Protein AF-A0A1Y1KJQ0-F1 (afdb_monomer)

Foldseek 3Di:
DPPDDPVQQDPCQLVFLLVLLQVVQVVCCVPPPPPDDNRPDPVNSVVVSVVCCCQCPVVVNAFQVQCVLQVVDPQQWKFKWFFQAWDDDPPATWTWTHLSRAIFIAHEFPVVVVCV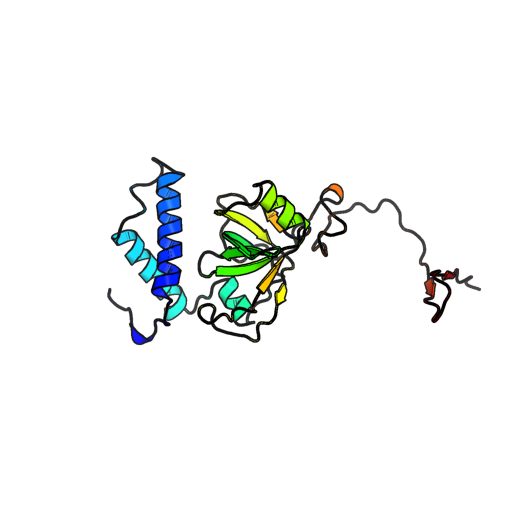VVVVRDGGWIKTFHHKHWPPGPGDGRVPDDPPIYIYTFQQRIDTDDSPDRGGGDPPRARDADEPVSDDPRRDDHRHHDDDCPDDDDDWDWDDDPDDDPDGDTDDPPDD

Solvent-accessible surface area (backbone atoms only — not comparable to full-atom values): 13252 Å² total; per-residue (Å²): 122,90,94,68,64,75,86,76,58,58,85,63,50,64,62,54,43,48,55,46,50,49,54,49,27,53,45,44,53,71,74,41,70,86,78,58,73,88,46,71,40,73,66,53,51,53,52,49,52,48,55,48,43,55,34,44,67,75,61,62,53,71,50,50,61,42,30,34,42,47,63,76,41,69,51,42,44,26,26,26,34,28,28,72,40,78,46,74,60,85,92,47,62,38,35,26,35,22,39,79,69,56,71,44,49,26,47,54,35,71,65,44,46,49,36,39,73,72,62,74,50,43,73,70,40,35,32,33,38,29,68,26,44,78,38,81,67,93,48,49,58,68,88,68,62,56,95,74,39,29,39,37,46,35,43,44,29,44,45,79,42,60,92,82,60,68,55,16,66,43,92,68,51,61,68,68,71,42,58,75,89,72,55,50,90,81,19,55,72,69,76,32,68,77,80,79,90,87,77,87,78,82,90,77,46,76,48,82,74,85,78,96,63,98,58,81,42,77,49,79,80,78,80,130

Mean predicted aligned error: 6.83 Å

Nearest PDB structures (foldseek):
  1iyj-assembly2_D  TM=9.467E-01  e=4.879E-21  Rattus norvegicus
  1miu-assembly1_A  TM=9.417E-01  e=2.251E-19  Mus musculus
  1mje-assembly1_A  TM=9.312E-01  e=5.318E-18  Mus musculus
  6hmf-assembly1_A  TM=4.469E-01  e=8.763E-02  Pyrococcus abyssi GE5
  6hms-assembly1_A  TM=5.111E-01  e=4.260E-01  Pyrococcus abyssi

Organism: Photinus pyralis (NCBI:txid7054)

Sequence (224 aa):
MIGVDPKLIPTGWICNHYKLIVWKLAGYDRNLPGTFVECLTVENVVQQLKYRYDREIDKAERSALHRIVERDDVPQKRMVLCVSNIIKEGNALEIELTDGWYCIRTVIDELLKFQVKISKIVIGTKLIVQNAELLNCDGCHPLELPNHVRLRINYNCTRRATWYSKLGFQKDMKPFPVSLGGLHSDGGGVGCIRIHIFRVYPIRYLEKCEMGKSGNRLIRKNCE

InterPro domains:
  IPR012340 Nucleic acid-binding, OB-fold [G3DSA:2.40.50.140] (62-173)
  IPR012340 Nucleic acid-binding, OB-fold [G3DSA:2.40.50.140] (174-222)
  IPR012340 Nucleic acid-binding, OB-fold [SSF50249] (62-176)
  IPR012340 Nucleic acid-binding, OB-fold [SSF50249] (177-206)
  IPR015187 BRCA2, OB1 [PF09103] (63-171)
  IPR015252 Breast cancer type 2 susceptibility protein, helical domain [PF09169] (3-59)
  IPR015525 Breast cancer type 2 susceptibility protein [PTHR11289] (3-213)
  IPR036315 BRCA2 helical domain superfamily [SSF81872] (3-60)

Secondary structure (DSSP, 8-state):
-TT--GGGSPTTHHHHHHHHHHHHHHHHHHHSTTTSS----HHHHHHHHHHHHHHHTSS----HHHHHHTTSS-TTS-EEEEEEEEEEETTEEEEEEE-SS-EEEEEE-HHHHHHHHTTSS-TT-EEEE-S-EEES--S--GGG--TT-EEEE-GGGEEEPPTTPPSEE-S--SPPPB-GGG--TTS---S-B-------PPP-EEE--SSS----EEE-----

Structure (mmCIF, N/CA/C/O backbone):
data_AF-A0A1Y1KJQ0-F1
#
_entry.id   AF-A0A1Y1KJQ0-F1
#
loop_
_atom_site.group_PDB
_atom_site.id
_atom_site.type_symbol
_atom_site.label_atom_id
_atom_site.label_alt_id
_atom_site.label_comp_id
_atom_site.label_asym_id
_atom_site.label_entity_id
_atom_site.label_seq_id
_atom_site.pdbx_PDB_ins_code
_atom_site.Cartn_x
_atom_site.Cartn_y
_atom_site.Cartn_z
_atom_site.occupancy
_atom_site.B_iso_or_equiv
_atom_site.auth_seq_id
_atom_site.auth_comp_id
_atom_site.auth_asym_id
_atom_site.auth_atom_id
_atom_site.pdbx_PDB_model_num
ATOM 1 N N . MET A 1 1 ? -21.309 -1.644 23.559 1.00 62.22 1 MET A N 1
ATOM 2 C CA . MET A 1 1 ? -21.699 -1.851 22.146 1.00 62.22 1 MET A CA 1
ATOM 3 C C . MET A 1 1 ? -22.425 -3.175 22.054 1.00 62.22 1 MET A C 1
ATOM 5 O O . MET A 1 1 ? -21.890 -4.163 22.531 1.00 62.22 1 MET A O 1
ATOM 9 N N . ILE A 1 2 ? -23.645 -3.187 21.523 1.00 80.00 2 ILE A N 1
ATOM 10 C CA . ILE A 1 2 ? -24.432 -4.419 21.381 1.00 80.00 2 ILE A CA 1
ATOM 11 C C . ILE A 1 2 ? -23.821 -5.262 20.249 1.00 80.00 2 ILE A C 1
ATOM 13 O O . ILE A 1 2 ? -23.414 -4.708 19.224 1.00 80.00 2 ILE A O 1
ATOM 17 N N . GLY A 1 3 ? -23.742 -6.578 20.455 1.00 82.75 3 GLY A N 1
ATOM 18 C CA . GLY A 1 3 ? -23.332 -7.543 19.428 1.00 82.75 3 GLY A CA 1
ATOM 19 C C . GLY A 1 3 ? -21.826 -7.685 19.197 1.00 82.75 3 GLY A C 1
ATOM 20 O O . GLY A 1 3 ? -21.448 -8.285 18.207 1.00 82.75 3 GLY A O 1
ATOM 21 N N . VAL A 1 4 ? -20.971 -7.142 20.070 1.00 89.19 4 VAL A N 1
ATOM 22 C CA . VAL A 1 4 ? -19.517 -7.368 19.999 1.00 89.19 4 VAL A CA 1
ATOM 23 C C . VAL A 1 4 ? -19.141 -8.442 21.012 1.00 89.19 4 VAL A C 1
ATOM 25 O O . VAL A 1 4 ? -19.319 -8.223 22.210 1.00 89.19 4 VAL A O 1
ATOM 28 N N . ASP A 1 5 ? -18.610 -9.569 20.544 1.00 91.62 5 ASP A N 1
ATOM 29 C CA . ASP A 1 5 ? -17.966 -10.578 21.386 1.00 91.62 5 ASP A CA 1
ATOM 30 C C . ASP A 1 5 ? -16.467 -10.252 21.542 1.00 91.62 5 ASP A C 1
ATOM 32 O O . ASP A 1 5 ? -15.710 -10.363 20.568 1.00 91.62 5 ASP A O 1
ATOM 36 N N . PRO A 1 6 ? -16.005 -9.868 22.750 1.00 89.88 6 PRO A N 1
ATOM 37 C CA . PRO A 1 6 ? -14.601 -9.554 22.999 1.00 89.88 6 PRO A CA 1
ATOM 38 C C . PRO A 1 6 ? -13.653 -10.732 22.765 1.00 89.88 6 PRO A C 1
ATOM 40 O O . PRO A 1 6 ? -12.475 -10.507 22.505 1.00 89.88 6 PRO A O 1
ATOM 43 N N . LYS A 1 7 ? -14.137 -11.979 22.852 1.00 92.06 7 LYS A N 1
ATOM 44 C CA . LYS A 1 7 ? -13.302 -13.179 22.690 1.00 92.06 7 LYS A CA 1
ATOM 45 C C . LYS A 1 7 ? -12.836 -13.386 21.253 1.00 92.06 7 LYS A C 1
ATOM 47 O O . LYS A 1 7 ? -11.825 -14.043 21.037 1.00 92.06 7 LYS A O 1
ATOM 52 N N . LEU A 1 8 ? -13.571 -12.836 20.287 1.00 91.69 8 LEU A N 1
ATOM 53 C CA . LEU A 1 8 ? -13.258 -12.958 18.865 1.00 91.69 8 LEU A CA 1
ATOM 54 C C . LEU A 1 8 ? -12.237 -11.920 18.391 1.00 91.69 8 LEU A C 1
ATOM 56 O O . LEU A 1 8 ? -11.768 -12.011 17.262 1.00 91.69 8 LEU A O 1
ATOM 60 N N . ILE A 1 9 ? -11.903 -10.926 19.219 1.00 92.69 9 ILE A N 1
ATOM 61 C CA . ILE A 1 9 ? -10.995 -9.842 18.841 1.00 92.69 9 ILE A CA 1
ATOM 62 C C . ILE A 1 9 ? -9.546 -10.309 19.037 1.00 92.69 9 ILE A C 1
ATOM 64 O O . ILE A 1 9 ? -9.140 -10.535 20.180 1.00 92.69 9 ILE A O 1
ATOM 68 N N . PRO A 1 10 ? -8.730 -10.400 17.969 1.00 92.44 10 PRO A N 1
ATOM 69 C CA . PRO A 1 10 ? -7.331 -10.781 18.102 1.00 92.44 10 PRO A CA 1
ATOM 70 C C . PRO A 1 10 ? -6.523 -9.754 18.899 1.00 92.44 10 PRO A C 1
ATOM 72 O O . PRO A 1 10 ? -6.790 -8.545 18.881 1.00 92.44 10 PRO A O 1
ATOM 75 N N . THR A 1 11 ? -5.464 -10.223 19.552 1.00 92.88 11 THR A N 1
ATOM 76 C CA . THR A 1 11 ? -4.535 -9.358 20.283 1.00 92.88 11 THR A CA 1
ATOM 77 C C . THR A 1 11 ? -3.941 -8.297 19.350 1.00 92.88 11 THR A C 1
ATOM 79 O O . THR A 1 11 ? -3.440 -8.600 18.271 1.00 92.88 11 THR A O 1
ATOM 82 N N . GLY A 1 12 ? -4.006 -7.025 19.750 1.00 94.31 12 GLY A N 1
ATOM 83 C CA . GLY A 1 12 ? -3.479 -5.904 18.959 1.00 94.31 12 GLY A CA 1
ATOM 84 C C . GLY A 1 12 ? -4.398 -5.393 17.838 1.00 94.31 12 GLY A C 1
ATOM 85 O O . GLY A 1 12 ? -4.098 -4.345 17.261 1.00 94.31 12 GLY A O 1
ATOM 86 N N . TRP A 1 13 ? -5.542 -6.040 17.580 1.00 96.69 13 TRP A N 1
ATOM 87 C CA . TRP A 1 13 ? -6.500 -5.635 16.538 1.00 96.69 13 TRP A CA 1
ATOM 88 C C . TRP A 1 13 ? -7.033 -4.212 16.763 1.00 96.69 13 TRP A C 1
ATOM 90 O O . TRP A 1 13 ? -6.983 -3.365 15.866 1.00 96.69 13 TRP A O 1
ATOM 100 N N . ILE A 1 14 ? -7.437 -3.904 18.003 1.00 96.44 14 ILE A N 1
ATOM 101 C CA . ILE A 1 14 ? -7.924 -2.567 18.382 1.00 96.44 14 ILE A CA 1
ATOM 102 C C . ILE A 1 14 ? -6.823 -1.522 18.186 1.00 96.44 14 ILE A C 1
ATOM 104 O O . ILE A 1 14 ? -7.073 -0.494 17.565 1.00 96.44 14 ILE A O 1
ATOM 108 N N . CYS A 1 15 ? -5.600 -1.784 18.660 1.00 96.62 15 CYS A N 1
ATOM 109 C CA . CYS A 1 15 ? -4.478 -0.848 18.550 1.00 96.62 15 CYS A CA 1
ATOM 110 C C . CYS A 1 15 ? -4.151 -0.515 17.088 1.00 96.62 15 CYS A C 1
ATOM 112 O O . CYS A 1 15 ? -3.997 0.658 16.734 1.00 96.62 15 CYS A O 1
ATOM 114 N N . ASN A 1 16 ? -4.091 -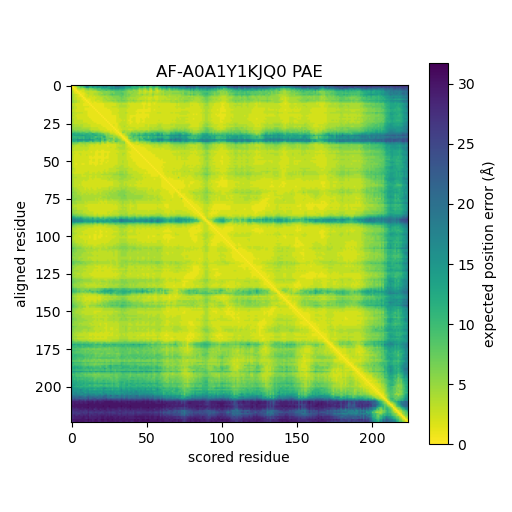1.538 16.229 1.00 96.69 16 ASN A N 1
ATOM 115 C CA . ASN A 1 16 ? -3.845 -1.374 14.800 1.00 96.69 16 ASN A CA 1
ATOM 116 C C . ASN A 1 16 ? -4.924 -0.501 14.142 1.00 96.69 16 ASN A C 1
ATOM 118 O O . ASN A 1 16 ? -4.624 0.503 13.488 1.00 96.69 16 ASN A O 1
ATOM 122 N N . HIS A 1 17 ? -6.196 -0.843 14.334 1.00 97.62 17 HIS A N 1
ATOM 123 C CA . HIS A 1 17 ? -7.273 -0.117 13.673 1.00 97.62 17 HIS A CA 1
ATOM 124 C C . HIS A 1 17 ? -7.522 1.264 14.252 1.00 97.62 17 HIS A C 1
ATOM 126 O O . HIS A 1 17 ? -7.795 2.184 13.483 1.00 97.62 17 HIS A O 1
ATOM 132 N N . TYR A 1 18 ? -7.372 1.440 15.562 1.00 97.88 18 TYR A N 1
ATOM 133 C CA . TYR A 1 18 ? -7.443 2.744 16.206 1.00 97.88 18 TYR A CA 1
ATOM 134 C C . TYR A 1 18 ? -6.432 3.711 15.582 1.00 97.88 18 TYR A C 1
ATOM 136 O O . TYR A 1 18 ? -6.822 4.789 15.132 1.00 97.88 18 TYR A O 1
ATOM 144 N N . LYS A 1 19 ? -5.164 3.290 15.432 1.00 97.00 19 LYS A N 1
ATOM 145 C CA . LYS A 1 19 ? -4.113 4.082 14.767 1.00 97.00 19 LYS A CA 1
ATOM 146 C C . LYS A 1 19 ? -4.551 4.551 13.375 1.00 97.00 19 LYS A C 1
ATOM 148 O O . LYS A 1 19 ? -4.421 5.731 13.053 1.00 97.00 19 LYS A O 1
ATOM 153 N N . LEU A 1 20 ? -5.082 3.649 12.548 1.00 97.56 20 LEU A N 1
ATOM 154 C CA . LEU A 1 20 ? -5.481 3.963 11.170 1.00 97.56 20 LEU A CA 1
ATOM 155 C C . LEU A 1 20 ? -6.750 4.827 11.097 1.00 97.56 20 LEU A C 1
ATOM 157 O O . LEU A 1 20 ? -6.842 5.715 10.248 1.00 97.56 20 LEU A O 1
ATOM 161 N N . ILE A 1 21 ? -7.725 4.584 11.976 1.00 97.94 21 ILE A N 1
ATOM 162 C CA . ILE A 1 21 ? -8.972 5.355 12.058 1.00 97.94 21 ILE A CA 1
ATOM 163 C C . ILE A 1 21 ? 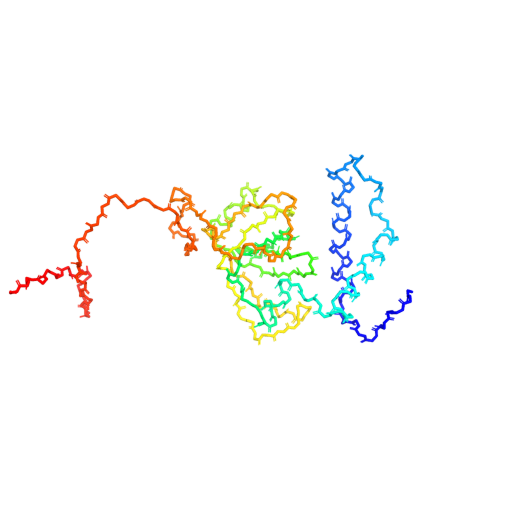-8.672 6.792 12.473 1.00 97.94 21 ILE A C 1
ATOM 165 O O . ILE A 1 21 ? -9.091 7.718 11.778 1.00 97.94 21 ILE A O 1
ATOM 169 N N . VAL A 1 22 ? -7.907 6.975 13.550 1.00 97.62 22 VAL A N 1
ATOM 170 C CA . VAL A 1 22 ? -7.508 8.300 14.036 1.00 97.62 22 VAL A CA 1
ATOM 171 C C . VAL A 1 22 ? -6.706 9.033 12.969 1.00 97.62 22 VAL A C 1
ATOM 173 O O . VAL A 1 22 ? -7.016 10.181 12.665 1.00 97.62 22 VAL A O 1
ATOM 176 N N . TRP A 1 23 ? -5.737 8.366 12.329 1.00 96.94 23 TRP A N 1
ATOM 177 C CA . TRP A 1 23 ? -4.950 8.988 11.263 1.00 96.94 23 TRP A CA 1
ATOM 178 C C . TRP A 1 23 ? -5.823 9.460 10.092 1.00 96.94 23 TRP A C 1
ATOM 180 O O . TRP A 1 23 ? -5.628 10.565 9.583 1.00 96.94 23 TRP A O 1
ATOM 190 N N . LYS A 1 24 ? -6.823 8.662 9.701 1.00 95.75 24 LYS A N 1
ATOM 191 C CA . LYS A 1 24 ? -7.787 9.031 8.659 1.00 95.75 24 LYS A CA 1
ATOM 192 C C . LYS A 1 24 ? -8.652 10.224 9.074 1.00 95.75 24 LYS A C 1
ATOM 194 O O . LYS A 1 24 ? -8.755 11.173 8.305 1.00 95.75 24 LYS A O 1
ATOM 199 N N . LEU A 1 25 ? -9.267 10.179 10.257 1.00 95.44 25 LEU A N 1
ATOM 200 C CA . LEU A 1 25 ? -10.171 11.229 10.745 1.00 95.44 25 LEU A CA 1
ATOM 201 C C . LEU A 1 25 ? -9.432 12.559 10.939 1.00 95.44 25 LEU A C 1
ATOM 203 O O . LEU A 1 25 ? -9.830 13.564 10.361 1.00 95.44 25 LEU A O 1
ATOM 207 N N . ALA A 1 26 ? -8.274 12.532 11.605 1.00 94.56 26 ALA A N 1
ATOM 208 C CA . ALA A 1 26 ? -7.391 13.693 11.731 1.00 94.56 26 ALA A CA 1
ATOM 209 C C . ALA A 1 26 ? -6.874 14.195 10.369 1.00 94.56 26 ALA A C 1
ATOM 211 O O . ALA A 1 26 ? -6.466 15.348 10.220 1.00 94.56 26 ALA A O 1
ATOM 212 N N . GLY A 1 27 ? -6.812 13.316 9.367 1.00 92.25 27 GLY A N 1
ATOM 213 C CA . GLY A 1 27 ? -6.510 13.675 7.987 1.00 92.25 27 GLY A CA 1
ATOM 214 C C . GLY A 1 27 ? -7.639 14.461 7.322 1.00 92.25 27 GLY A C 1
ATOM 215 O O . GLY A 1 27 ? -7.344 15.399 6.584 1.00 92.25 27 GLY A O 1
ATOM 216 N N . TYR A 1 28 ? -8.901 14.115 7.586 1.00 92.00 28 TYR A N 1
ATOM 217 C CA . TYR A 1 28 ? -10.056 14.849 7.065 1.00 92.00 28 TYR A CA 1
ATOM 218 C C . TYR A 1 28 ? -10.167 16.240 7.677 1.00 92.00 28 TYR A C 1
ATOM 220 O O . TYR A 1 28 ? -10.224 17.204 6.918 1.00 92.00 28 TYR A O 1
ATOM 228 N N . ASP A 1 29 ? -10.070 16.359 9.002 1.00 92.00 29 ASP A N 1
ATOM 229 C CA . ASP A 1 29 ? -10.181 17.660 9.676 1.00 92.00 29 ASP A CA 1
ATOM 230 C C . ASP A 1 29 ? -9.099 18.648 9.221 1.00 92.00 29 ASP A C 1
ATOM 232 O O . ASP A 1 29 ? -9.371 19.824 8.997 1.00 92.00 29 ASP A O 1
ATOM 236 N N . ARG A 1 30 ? -7.863 18.167 9.025 1.00 91.06 30 ARG A N 1
ATOM 237 C CA . ARG A 1 30 ? -6.739 19.031 8.630 1.00 91.06 30 ARG A CA 1
ATOM 238 C C . ARG A 1 30 ? -6.736 19.418 7.156 1.00 91.06 30 ARG A C 1
ATOM 240 O O . ARG A 1 30 ? -6.306 20.519 6.830 1.00 91.06 30 ARG A O 1
ATOM 247 N N . ASN A 1 31 ? -7.130 18.511 6.261 1.00 87.75 31 ASN A N 1
ATOM 248 C CA . ASN A 1 31 ? -6.963 18.720 4.818 1.00 87.75 31 ASN A CA 1
ATOM 249 C C . ASN A 1 31 ? -8.250 19.146 4.102 1.00 87.75 31 ASN A C 1
ATOM 251 O O . ASN A 1 31 ? -8.172 19.579 2.956 1.00 87.75 31 ASN A O 1
ATOM 255 N N . LEU A 1 32 ? -9.418 19.001 4.734 1.00 86.19 32 LEU A N 1
ATOM 256 C CA . LEU A 1 32 ? -10.721 19.344 4.153 1.00 86.19 32 LEU A CA 1
ATOM 257 C C . LEU A 1 32 ? -11.547 20.224 5.112 1.00 86.19 32 LEU A C 1
ATOM 259 O O . LEU A 1 32 ? -12.692 19.878 5.430 1.00 86.19 32 LEU A O 1
ATOM 263 N N . PRO A 1 33 ? -10.994 21.364 5.580 1.00 82.00 33 PRO A N 1
ATOM 264 C CA . PRO A 1 33 ? -11.713 22.245 6.491 1.00 82.00 33 PRO A CA 1
ATOM 265 C C . PRO A 1 33 ? -13.011 22.745 5.842 1.00 82.00 33 PRO A C 1
ATOM 267 O O . PRO A 1 33 ? -13.042 23.091 4.660 1.00 82.00 33 PRO A O 1
ATOM 270 N N . GLY A 1 34 ? -14.102 22.748 6.609 1.00 78.56 34 GLY A N 1
ATOM 271 C CA . GLY A 1 34 ? -15.415 23.236 6.168 1.00 78.56 34 GLY A CA 1
ATOM 272 C C . GLY A 1 34 ? -16.211 22.290 5.261 1.00 78.56 34 GLY A C 1
ATOM 273 O O . GLY A 1 34 ? -17.372 22.572 4.983 1.00 78.56 34 GLY A O 1
ATOM 274 N N . THR A 1 35 ? -15.639 21.163 4.820 1.00 83.69 35 THR A N 1
ATOM 275 C CA . THR A 1 35 ? -16.399 20.135 4.076 1.00 83.69 35 THR A CA 1
ATOM 276 C C . THR A 1 35 ? -17.140 19.189 5.019 1.00 83.69 35 THR A C 1
ATOM 278 O O . THR A 1 35 ? -18.235 18.724 4.711 1.00 83.69 35 THR A O 1
ATOM 281 N N . PHE A 1 36 ? -16.540 18.905 6.174 1.00 76.06 36 PHE A N 1
ATOM 282 C CA . PHE A 1 36 ? -17.090 18.012 7.182 1.00 76.06 36 PHE A CA 1
ATOM 283 C C . PHE A 1 36 ? -17.192 18.729 8.528 1.00 76.06 36 PHE A C 1
ATOM 285 O O . PHE A 1 36 ? -16.388 19.611 8.833 1.00 76.06 36 PHE A O 1
ATOM 292 N N . VAL A 1 37 ? -18.179 18.325 9.328 1.00 79.00 37 VAL A N 1
ATOM 293 C CA . VAL A 1 37 ? -18.190 18.585 10.775 1.00 79.00 37 VAL A CA 1
ATOM 294 C C . VAL A 1 37 ? -17.036 17.798 11.403 1.00 79.00 37 VAL A C 1
ATOM 296 O O . VAL A 1 37 ? -16.610 16.797 10.825 1.00 79.00 37 VAL A O 1
ATOM 299 N N . GLU A 1 38 ? -16.544 18.262 12.554 1.00 85.06 38 GLU A N 1
ATOM 300 C CA . GLU A 1 38 ? -15.465 17.661 13.348 1.00 85.06 38 GLU A CA 1
ATOM 301 C C . GLU A 1 38 ? -15.466 16.123 13.251 1.00 85.06 38 GLU A C 1
ATOM 303 O O . GLU A 1 38 ? -16.338 15.427 13.777 1.00 85.06 38 GLU A O 1
ATOM 308 N N . CYS A 1 39 ? -14.530 15.591 12.462 1.00 89.31 39 CYS A N 1
ATOM 309 C CA . CYS A 1 39 ? -14.478 14.181 12.103 1.00 89.31 39 CYS A CA 1
ATOM 310 C C . CYS A 1 39 ? -13.827 13.366 13.217 1.00 89.31 39 CYS A C 1
ATOM 312 O O . CYS A 1 39 ? -14.256 12.241 13.493 1.00 89.31 39 CYS A O 1
ATOM 314 N N . LEU A 1 40 ? -12.779 13.901 13.841 1.00 93.38 40 LEU A N 1
ATOM 315 C CA . LEU A 1 40 ? -12.063 13.262 14.934 1.00 93.38 40 LEU A CA 1
ATOM 316 C C . LEU A 1 40 ? -12.802 13.446 16.265 1.00 93.38 40 LEU A C 1
ATOM 318 O O . LEU A 1 40 ? -12.403 14.226 17.121 1.00 93.38 40 LEU A O 1
ATOM 322 N N . THR A 1 41 ? -13.850 12.654 16.457 1.00 94.94 41 THR A N 1
ATOM 323 C CA . THR A 1 41 ? -14.557 12.533 17.737 1.00 94.94 41 THR A CA 1
ATOM 324 C C . THR A 1 41 ? -14.462 11.109 18.271 1.00 94.94 41 THR A C 1
ATOM 326 O O . THR A 1 41 ? -14.256 10.153 17.511 1.00 94.94 41 THR A O 1
ATOM 329 N N . VAL A 1 42 ? -14.613 10.944 19.587 1.00 96.00 42 VAL A N 1
ATOM 330 C CA . VAL A 1 42 ? -14.589 9.618 20.223 1.00 96.00 42 VAL A CA 1
ATOM 331 C C . VAL A 1 42 ? -15.721 8.753 19.669 1.00 96.00 42 VAL A C 1
ATOM 333 O O . VAL A 1 42 ? -15.505 7.580 19.365 1.00 96.00 42 VAL A O 1
ATOM 336 N N . GLU A 1 43 ? -16.896 9.339 19.444 1.00 95.31 43 GLU A N 1
ATOM 337 C CA . GLU A 1 43 ? -18.056 8.668 18.865 1.00 95.31 43 GLU A CA 1
ATOM 338 C C . GLU A 1 43 ? -17.734 8.116 17.473 1.00 95.31 43 GLU A C 1
ATOM 340 O O . GLU A 1 43 ? -17.954 6.930 17.221 1.00 95.31 43 GLU A O 1
ATOM 345 N N . ASN A 1 44 ? -17.143 8.929 16.589 1.00 95.56 44 ASN A N 1
ATOM 346 C CA . ASN A 1 44 ? -16.785 8.508 15.233 1.00 95.56 44 ASN A CA 1
ATOM 347 C C . ASN A 1 44 ? -15.709 7.416 15.234 1.00 95.56 44 ASN A C 1
ATOM 349 O O . ASN A 1 44 ? -15.752 6.494 14.412 1.00 95.56 44 ASN A O 1
ATOM 353 N N . VAL A 1 45 ? -14.742 7.491 16.153 1.00 97.19 45 VAL A N 1
ATOM 354 C CA . VAL A 1 45 ? -13.712 6.456 16.304 1.00 97.19 45 VAL A CA 1
ATOM 355 C C . VAL A 1 45 ? -14.340 5.135 16.749 1.00 97.19 45 VAL A C 1
ATOM 357 O O . VAL A 1 45 ? -14.094 4.098 16.128 1.00 97.19 45 VAL A O 1
ATOM 360 N N . VAL A 1 46 ? -15.187 5.166 17.778 1.00 96.06 46 VAL A N 1
ATOM 361 C CA . VAL A 1 46 ? -15.871 3.983 18.318 1.00 96.06 46 VAL A CA 1
ATOM 362 C C . VAL A 1 46 ? -16.815 3.365 17.284 1.00 96.06 46 VAL A C 1
ATOM 364 O O . VAL A 1 46 ? -16.802 2.148 17.088 1.00 96.06 46 VAL A O 1
ATOM 367 N N . GLN A 1 47 ? -17.577 4.185 16.556 1.00 95.75 47 GLN A N 1
ATOM 368 C CA . GLN A 1 47 ? -18.437 3.727 15.462 1.00 95.75 47 GLN A CA 1
ATOM 369 C C . GLN A 1 47 ? -17.636 3.043 14.349 1.00 95.75 47 GLN A C 1
ATOM 371 O O . GLN A 1 47 ? -18.054 2.009 13.831 1.00 95.75 47 GLN A O 1
ATOM 376 N N . GLN A 1 48 ? -16.465 3.575 13.988 1.00 96.88 48 GLN A N 1
ATOM 377 C CA . GLN A 1 48 ? -15.620 2.947 12.973 1.00 96.88 48 GLN A CA 1
ATOM 378 C C . GLN A 1 48 ? -14.932 1.672 13.455 1.00 96.88 48 GLN A C 1
ATOM 380 O O . GLN A 1 48 ? -14.737 0.764 12.648 1.00 96.88 48 GLN A O 1
ATOM 385 N N . LEU A 1 49 ? -14.578 1.578 14.739 1.00 96.75 49 LEU A N 1
ATOM 386 C CA . LEU A 1 49 ? -14.096 0.328 15.327 1.00 96.75 49 LEU A CA 1
ATOM 387 C C . LEU A 1 49 ? -15.183 -0.746 15.263 1.00 96.75 49 LEU A C 1
ATOM 389 O O . LEU A 1 49 ? -14.905 -1.849 14.796 1.00 96.75 49 LEU A O 1
ATOM 393 N N . LYS A 1 50 ? -16.430 -0.404 15.615 1.00 95.94 50 LYS A N 1
ATOM 394 C CA . LYS A 1 50 ? -17.566 -1.316 15.438 1.00 95.94 50 LYS A CA 1
ATOM 395 C C . LYS A 1 50 ? -17.747 -1.723 13.981 1.00 95.94 50 LYS A C 1
ATOM 397 O O . LYS A 1 50 ? -17.834 -2.903 13.689 1.00 95.94 50 LYS A O 1
ATOM 402 N N . TYR A 1 51 ? -17.733 -0.765 13.059 1.00 96.69 51 TYR A N 1
ATOM 403 C CA . TYR A 1 51 ? -17.852 -1.055 11.631 1.00 96.69 51 TYR A CA 1
ATOM 404 C C . TYR A 1 51 ? -16.781 -2.037 11.135 1.00 96.69 51 TYR A C 1
ATOM 406 O O . TYR A 1 51 ? -17.067 -2.885 10.292 1.00 96.69 51 TYR A O 1
ATOM 414 N N . ARG A 1 52 ? -15.542 -1.927 11.629 1.00 97.12 52 ARG A N 1
ATOM 415 C CA . ARG A 1 52 ? -14.480 -2.877 11.280 1.00 97.12 52 ARG A CA 1
ATOM 416 C C . ARG A 1 52 ? -14.725 -4.254 11.880 1.00 97.12 52 ARG A C 1
ATOM 418 O O . ARG A 1 52 ? -14.532 -5.227 11.164 1.00 97.12 52 ARG A O 1
ATOM 425 N N . TYR A 1 53 ? -15.198 -4.322 13.124 1.00 96.69 53 TYR A N 1
ATOM 426 C CA . TYR A 1 53 ? -15.581 -5.578 13.769 1.00 96.69 53 TYR A CA 1
ATOM 427 C C . TYR A 1 53 ? -16.687 -6.278 12.969 1.00 96.69 53 TYR A C 1
ATOM 429 O O . TYR A 1 53 ? -16.504 -7.404 12.519 1.00 96.69 53 TYR A O 1
ATOM 437 N N . ASP A 1 54 ? -17.768 -5.556 12.665 1.00 96.25 54 ASP A N 1
ATOM 438 C CA . ASP A 1 54 ? -18.919 -6.082 11.926 1.00 96.25 54 ASP A CA 1
ATOM 439 C C . ASP A 1 54 ? -18.537 -6.556 10.502 1.00 96.25 54 ASP A C 1
ATOM 441 O O . ASP A 1 54 ? -19.231 -7.371 9.897 1.00 96.25 54 ASP A O 1
ATOM 445 N N . ARG A 1 55 ? -17.461 -6.024 9.903 1.00 96.25 55 ARG A N 1
ATOM 446 C CA . ARG A 1 55 ? -17.006 -6.438 8.564 1.00 96.25 55 ARG A CA 1
ATOM 447 C C . ARG A 1 55 ? -15.998 -7.572 8.600 1.00 96.25 55 ARG A C 1
ATOM 449 O O . ARG A 1 55 ? -16.159 -8.539 7.866 1.00 96.25 55 ARG A O 1
ATOM 456 N N . GLU A 1 56 ? -14.958 -7.443 9.404 1.00 95.94 56 GLU A N 1
ATOM 457 C CA . GLU A 1 56 ? -13.858 -8.399 9.417 1.00 95.94 56 GLU A CA 1
ATOM 458 C C . GLU A 1 56 ? -14.178 -9.642 10.245 1.00 95.94 56 GLU A C 1
ATOM 460 O O . GLU A 1 56 ? -13.861 -10.743 9.810 1.00 95.94 56 GLU A O 1
ATOM 465 N N . ILE A 1 57 ? -14.838 -9.476 11.394 1.00 94.44 57 ILE A N 1
ATOM 466 C CA . ILE A 1 57 ? -15.150 -10.573 12.314 1.00 94.44 57 ILE A CA 1
ATOM 467 C C . ILE A 1 57 ? -16.502 -11.196 11.953 1.00 94.44 57 ILE A C 1
ATOM 469 O O . ILE A 1 57 ? -16.550 -12.370 11.599 1.00 94.44 57 ILE A O 1
ATOM 473 N N . ASP A 1 58 ? -17.587 -10.415 11.944 1.00 94.31 58 ASP A N 1
ATOM 474 C CA . ASP A 1 58 ? -18.932 -10.982 11.737 1.00 94.31 58 ASP A CA 1
ATOM 475 C C . ASP A 1 58 ? -19.175 -11.430 10.287 1.00 94.31 58 ASP A C 1
ATOM 477 O O . ASP A 1 58 ? -19.809 -12.456 10.040 1.00 94.31 58 ASP A O 1
ATOM 481 N N . LYS A 1 59 ? -18.687 -10.658 9.306 1.00 95.31 59 LYS A N 1
ATOM 482 C CA . LYS A 1 59 ? -18.875 -10.945 7.870 1.00 95.31 59 LYS A CA 1
ATOM 483 C C . LYS A 1 59 ? -17.673 -11.608 7.200 1.00 95.31 59 LYS A C 1
ATOM 485 O O . LYS A 1 59 ? -17.757 -11.911 6.010 1.00 95.31 59 LYS A O 1
ATOM 490 N N . ALA A 1 60 ? -16.567 -11.813 7.920 1.00 94.75 60 ALA A N 1
ATOM 491 C CA . ALA A 1 60 ? -15.330 -12.384 7.379 1.00 94.75 60 ALA A CA 1
ATOM 492 C C . ALA A 1 60 ? -14.798 -11.664 6.112 1.00 94.75 60 ALA A C 1
ATOM 494 O O . ALA A 1 60 ? -14.157 -12.266 5.242 1.00 94.75 60 ALA A O 1
ATOM 495 N N . GLU A 1 61 ? -15.060 -10.358 5.973 1.00 96.06 61 GLU A N 1
ATOM 496 C CA . GLU A 1 61 ? -14.615 -9.558 4.832 1.00 96.06 61 GLU A CA 1
ATOM 497 C C . GLU A 1 61 ? -13.170 -9.087 5.026 1.00 96.06 61 GLU A C 1
ATOM 499 O O . GLU A 1 61 ? -12.894 -8.063 5.654 1.00 96.06 61 GLU A O 1
ATOM 504 N N . ARG A 1 62 ? -12.237 -9.824 4.424 1.00 95.69 62 ARG A N 1
ATOM 505 C CA . ARG A 1 62 ? -10.796 -9.584 4.554 1.00 95.69 62 ARG A CA 1
ATOM 506 C C . ARG A 1 62 ? -10.282 -8.516 3.589 1.00 95.69 62 ARG A C 1
ATOM 508 O O . ARG A 1 62 ? -10.678 -8.449 2.419 1.00 95.69 62 ARG A O 1
ATOM 515 N N . SER A 1 63 ? -9.367 -7.682 4.081 1.00 96.81 63 SER A N 1
ATOM 516 C CA . SER A 1 63 ? -8.743 -6.604 3.308 1.00 96.81 63 SER A CA 1
ATOM 517 C C . SER A 1 63 ? -7.761 -7.127 2.246 1.00 96.81 63 SER A C 1
ATOM 519 O O . SER A 1 63 ? -7.507 -8.327 2.139 1.00 96.81 63 SER A O 1
ATOM 521 N N . ALA A 1 64 ? -7.199 -6.234 1.424 1.00 96.62 64 ALA A N 1
ATOM 522 C CA . ALA A 1 64 ? -6.292 -6.646 0.353 1.00 96.62 64 ALA A CA 1
ATOM 523 C C . ALA A 1 64 ? -4.998 -7.252 0.909 1.00 96.62 64 ALA A C 1
ATOM 525 O O . ALA A 1 64 ? -4.627 -8.356 0.517 1.00 96.62 64 ALA A O 1
ATOM 526 N N . LEU A 1 65 ? -4.347 -6.559 1.849 1.00 96.94 65 LEU A N 1
ATOM 527 C CA . LEU A 1 65 ? -3.143 -7.069 2.505 1.00 96.94 65 LEU A CA 1
ATOM 528 C C . LEU A 1 65 ? -3.445 -8.307 3.341 1.00 96.94 65 LEU A C 1
ATOM 530 O O . LEU A 1 65 ? -2.636 -9.225 3.346 1.00 96.94 65 LEU A O 1
ATOM 534 N N . HIS A 1 66 ? -4.620 -8.368 3.969 1.00 96.75 66 HIS A N 1
ATOM 535 C CA . HIS A 1 66 ? -5.046 -9.548 4.715 1.00 96.75 66 HIS A CA 1
ATOM 536 C C . HIS A 1 66 ? -5.058 -10.795 3.838 1.00 96.75 66 HIS A C 1
ATOM 538 O O . HIS A 1 66 ? -4.348 -11.758 4.114 1.00 96.75 66 HIS A O 1
ATOM 544 N N . ARG A 1 67 ? -5.769 -10.734 2.710 1.00 96.88 67 ARG A N 1
ATOM 545 C CA . ARG A 1 67 ? -5.858 -11.859 1.771 1.00 96.88 67 ARG A CA 1
ATOM 546 C C . ARG A 1 67 ? -4.504 -12.221 1.159 1.00 96.88 67 ARG A C 1
ATOM 548 O O . ARG A 1 67 ? -4.248 -13.392 0.917 1.00 96.88 67 ARG A O 1
ATOM 555 N N . ILE A 1 68 ? -3.638 -11.237 0.916 1.00 96.69 68 ILE A N 1
ATOM 556 C CA . ILE A 1 68 ? -2.288 -11.480 0.385 1.00 96.69 68 ILE A CA 1
ATOM 557 C C . ILE A 1 68 ? -1.418 -12.222 1.405 1.00 96.69 68 ILE A C 1
ATOM 559 O O . ILE A 1 68 ? -0.745 -13.184 1.046 1.00 96.69 68 ILE A O 1
ATOM 563 N N . VAL A 1 69 ? -1.421 -11.782 2.664 1.00 96.06 69 VAL A N 1
ATOM 564 C CA . VAL A 1 69 ? -0.566 -12.347 3.719 1.00 96.06 69 VAL A CA 1
ATOM 565 C C . VAL A 1 69 ? -1.024 -13.749 4.125 1.00 96.06 69 VAL A C 1
ATOM 567 O O . VAL A 1 69 ? -0.183 -14.603 4.387 1.00 96.06 69 VAL A O 1
ATOM 570 N N . GLU A 1 70 ? -2.327 -14.029 4.083 1.00 95.50 70 GLU A N 1
ATOM 571 C CA . GLU A 1 70 ? -2.876 -15.383 4.274 1.00 95.50 70 GLU A CA 1
ATOM 572 C C . GLU A 1 70 ? -2.705 -16.295 3.042 1.00 95.50 70 GLU A C 1
ATOM 574 O O . GLU A 1 70 ? -3.069 -17.463 3.095 1.00 95.50 70 GLU A O 1
ATOM 579 N N . ARG A 1 71 ? -2.128 -15.789 1.940 1.00 94.31 71 ARG A N 1
ATOM 580 C CA . ARG A 1 71 ? -1.988 -16.473 0.637 1.00 94.31 71 ARG A CA 1
ATOM 581 C C . ARG A 1 71 ? -3.301 -16.849 -0.070 1.00 94.31 71 ARG A C 1
ATOM 583 O O . ARG A 1 71 ? -3.290 -17.618 -1.028 1.00 94.31 71 ARG A O 1
ATOM 590 N N . ASP A 1 72 ? -4.402 -16.215 0.312 1.00 94.94 72 ASP A N 1
ATOM 591 C CA . ASP A 1 72 ? -5.721 -16.360 -0.318 1.00 94.94 72 ASP A CA 1
ATOM 592 C C . ASP A 1 72 ? -5.912 -15.475 -1.564 1.00 94.94 72 ASP A C 1
ATOM 594 O O . ASP A 1 72 ? -6.870 -15.633 -2.328 1.00 94.94 72 ASP A O 1
ATOM 598 N N . ASP A 1 73 ? -5.035 -14.492 -1.778 1.00 95.00 73 ASP A N 1
ATOM 599 C CA . ASP A 1 73 ? -4.977 -13.724 -3.019 1.00 95.00 73 ASP A CA 1
ATOM 600 C C . ASP A 1 73 ? -3.534 -13.353 -3.387 1.00 95.00 73 ASP A C 1
ATOM 602 O O . ASP A 1 73 ? -2.606 -13.422 -2.585 1.00 95.00 73 ASP A O 1
ATOM 606 N N . VAL A 1 74 ? -3.345 -12.956 -4.639 1.00 93.75 74 VAL A N 1
ATOM 607 C CA . VAL A 1 74 ? -2.040 -12.748 -5.250 1.00 93.75 74 VAL A CA 1
ATOM 608 C C . VAL A 1 74 ? -1.616 -11.271 -5.170 1.00 93.75 74 VAL A C 1
ATOM 610 O O . VAL A 1 74 ? -2.400 -10.378 -5.520 1.00 93.75 74 VAL A O 1
ATOM 613 N N . PRO A 1 75 ? -0.368 -10.968 -4.761 1.00 94.94 75 PRO A N 1
ATOM 614 C CA . PRO A 1 75 ? 0.135 -9.594 -4.658 1.00 94.94 75 PRO A CA 1
ATOM 615 C C . PRO A 1 75 ? 0.342 -8.915 -6.022 1.00 94.94 75 PRO A C 1
ATOM 617 O O . PRO A 1 75 ? 0.475 -7.695 -6.100 1.00 94.94 75 PRO A O 1
ATOM 620 N N . GLN A 1 76 ? 0.334 -9.669 -7.123 1.00 94.00 76 GLN A N 1
ATOM 621 C CA . GLN A 1 76 ? 0.566 -9.134 -8.463 1.00 94.00 76 GLN A CA 1
ATOM 622 C C . GLN A 1 76 ? -0.612 -8.299 -8.989 1.00 94.00 76 GLN A C 1
ATOM 624 O O . GLN A 1 76 ? -0.439 -7.501 -9.915 1.00 94.00 76 GLN A O 1
ATOM 629 N N . LYS A 1 77 ? -1.807 -8.459 -8.407 1.00 93.75 77 LYS A N 1
ATOM 630 C CA . LYS A 1 77 ? -3.002 -7.697 -8.786 1.00 93.75 77 LYS A CA 1
ATOM 631 C C . LYS A 1 77 ? -2.812 -6.200 -8.549 1.00 93.75 77 LYS A C 1
ATOM 633 O O . LYS A 1 77 ? -2.143 -5.768 -7.613 1.00 93.75 77 LYS A O 1
ATOM 638 N N . ARG A 1 78 ? -3.471 -5.394 -9.386 1.00 95.06 78 ARG A N 1
ATOM 639 C CA . ARG A 1 78 ? -3.490 -3.938 -9.227 1.00 95.06 78 ARG A CA 1
ATOM 640 C C . ARG A 1 78 ? -4.172 -3.556 -7.907 1.00 95.06 78 ARG A C 1
ATOM 642 O O . ARG A 1 78 ? -5.351 -3.852 -7.690 1.00 95.06 78 ARG A O 1
ATOM 649 N N . MET A 1 79 ? -3.457 -2.828 -7.059 1.00 96.38 79 MET A N 1
ATOM 650 C CA . MET A 1 79 ? -3.968 -2.310 -5.790 1.00 96.38 79 MET A CA 1
ATOM 651 C C . MET A 1 79 ? -3.457 -0.896 -5.525 1.00 96.38 79 MET A C 1
ATOM 653 O O . MET A 1 79 ? -2.468 -0.458 -6.109 1.00 96.38 79 MET A O 1
ATOM 657 N N . VAL A 1 80 ? -4.147 -0.167 -4.652 1.00 98.00 80 VAL A N 1
ATOM 658 C CA . VAL A 1 80 ? -3.694 1.139 -4.169 1.00 98.00 80 VAL A CA 1
ATOM 659 C C . VAL A 1 80 ? -3.375 1.022 -2.690 1.00 98.00 80 VAL A C 1
ATOM 661 O O . VAL A 1 80 ? -4.231 0.643 -1.893 1.00 98.00 80 VAL A O 1
ATOM 664 N N . LEU A 1 81 ? -2.151 1.382 -2.330 1.00 98.19 81 LEU A N 1
ATOM 665 C CA . LEU A 1 81 ? -1.662 1.399 -0.958 1.00 98.19 81 LEU A CA 1
ATOM 666 C C . LEU A 1 81 ? -1.245 2.823 -0.586 1.00 98.19 81 LEU A C 1
ATOM 668 O O . LEU A 1 81 ? -0.936 3.640 -1.450 1.00 98.19 81 LEU A O 1
ATOM 672 N N . CYS A 1 82 ? -1.253 3.143 0.699 1.00 98.25 82 CYS A N 1
ATOM 673 C CA . CYS A 1 82 ? -0.806 4.426 1.227 1.00 98.25 82 CYS A CA 1
ATOM 674 C C . CYS A 1 82 ? 0.496 4.239 2.001 1.00 98.25 82 CYS A C 1
ATOM 676 O O . CYS A 1 82 ? 0.621 3.273 2.746 1.00 98.25 82 CYS A O 1
ATOM 678 N N . VAL A 1 83 ? 1.443 5.163 1.865 1.00 98.12 83 VAL A N 1
ATOM 679 C CA . VAL A 1 83 ? 2.669 5.161 2.674 1.00 98.12 83 VAL A CA 1
ATOM 680 C C . VAL A 1 83 ? 2.327 5.559 4.109 1.00 98.12 83 VAL A C 1
ATOM 682 O O . VAL A 1 83 ? 2.009 6.721 4.353 1.00 98.12 83 VAL A O 1
ATOM 685 N N . SER A 1 84 ? 2.377 4.622 5.055 1.00 97.44 84 SER A N 1
ATOM 686 C CA . SER A 1 84 ? 2.122 4.880 6.481 1.00 97.44 84 SER A CA 1
ATOM 687 C C . SER A 1 84 ? 3.368 5.322 7.232 1.00 97.44 84 SER A C 1
ATOM 689 O O . SER A 1 84 ? 3.269 6.133 8.151 1.00 97.44 84 SER A O 1
ATOM 691 N N . ASN A 1 85 ? 4.537 4.817 6.844 1.00 96.94 85 ASN A N 1
ATOM 692 C CA . ASN A 1 85 ? 5.798 5.150 7.490 1.00 96.94 85 ASN A CA 1
ATOM 693 C C . ASN A 1 85 ? 6.973 5.035 6.513 1.00 96.94 85 ASN A C 1
ATOM 695 O O . ASN A 1 85 ? 6.891 4.338 5.501 1.00 96.94 85 ASN A O 1
ATOM 699 N N . ILE A 1 86 ? 8.076 5.710 6.826 1.00 96.31 86 ILE A N 1
ATOM 700 C CA . ILE A 1 86 ? 9.343 5.605 6.099 1.00 96.31 86 ILE A CA 1
ATOM 701 C C . ILE A 1 86 ? 10.400 5.176 7.111 1.00 96.31 86 ILE A C 1
ATOM 703 O O . ILE A 1 86 ? 10.682 5.900 8.063 1.00 96.31 86 ILE A O 1
ATOM 707 N N . ILE A 1 87 ? 10.973 3.994 6.90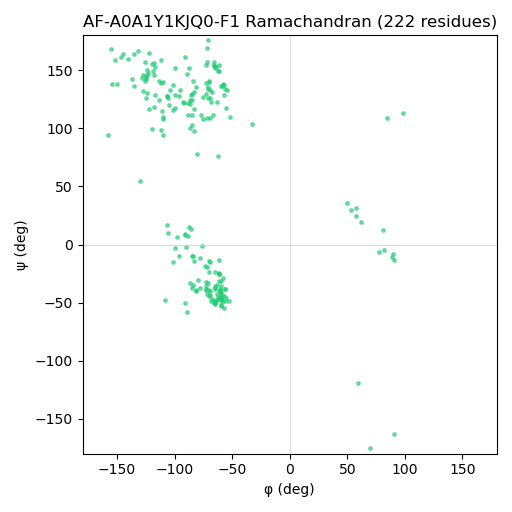4 1.00 94.56 87 ILE A N 1
ATOM 708 C CA . ILE A 1 87 ? 11.898 3.351 7.833 1.00 94.56 87 ILE A CA 1
ATOM 709 C C . ILE A 1 87 ? 13.311 3.492 7.266 1.00 94.56 87 ILE A C 1
ATOM 711 O O . ILE A 1 87 ? 13.606 3.041 6.159 1.00 94.56 87 ILE A O 1
ATOM 715 N N . LYS A 1 88 ? 14.183 4.153 8.029 1.00 91.31 88 LYS A N 1
ATOM 716 C CA . LYS A 1 88 ? 15.599 4.341 7.702 1.00 91.31 88 LYS A CA 1
ATOM 717 C C . LYS A 1 88 ? 16.428 3.546 8.703 1.00 91.31 88 LYS A C 1
ATOM 719 O O . LYS A 1 88 ? 16.650 4.015 9.814 1.00 91.31 88 LYS A O 1
ATOM 724 N N . GLU A 1 89 ? 16.859 2.351 8.316 1.00 85.38 89 GLU A N 1
ATOM 725 C CA . GLU A 1 89 ? 17.736 1.499 9.125 1.00 85.38 89 GLU A CA 1
ATOM 726 C C . GLU A 1 89 ? 19.121 1.456 8.460 1.00 85.38 89 GLU A C 1
ATOM 728 O O . GLU A 1 89 ? 19.375 0.703 7.519 1.00 85.38 89 GLU A O 1
ATOM 733 N N . GLY A 1 90 ? 20.023 2.336 8.907 1.00 82.25 90 GLY A N 1
ATOM 734 C CA . GLY A 1 90 ? 21.361 2.481 8.325 1.00 82.25 90 GLY A CA 1
ATOM 735 C C . GLY A 1 90 ? 21.311 2.857 6.839 1.00 82.25 90 GLY A C 1
ATOM 736 O O . GLY A 1 90 ? 20.765 3.898 6.474 1.00 82.25 90 GLY A O 1
ATOM 737 N N . ASN A 1 91 ? 21.869 1.996 5.981 1.00 76.56 91 ASN A N 1
ATOM 738 C CA . ASN A 1 91 ? 21.830 2.164 4.521 1.00 76.56 91 ASN A CA 1
ATOM 739 C C . ASN A 1 91 ? 20.550 1.614 3.866 1.00 76.56 91 ASN A C 1
ATOM 741 O O . ASN A 1 91 ? 20.323 1.856 2.677 1.00 76.56 91 ASN A O 1
ATOM 745 N N . ALA A 1 92 ? 19.709 0.883 4.603 1.00 85.44 92 ALA A N 1
ATOM 746 C CA . ALA A 1 92 ? 18.450 0.369 4.085 1.00 85.44 92 ALA A CA 1
ATOM 747 C C . ALA A 1 92 ? 17.338 1.418 4.246 1.00 85.44 92 ALA A C 1
ATOM 749 O O . ALA A 1 92 ? 17.067 1.918 5.339 1.00 85.44 92 ALA A O 1
ATOM 750 N N . LEU A 1 93 ? 16.689 1.749 3.128 1.00 93.56 93 LEU A N 1
ATOM 751 C CA . LEU A 1 93 ? 15.494 2.584 3.090 1.00 93.56 93 LEU A CA 1
ATOM 752 C C . LEU A 1 93 ? 14.309 1.703 2.700 1.00 93.56 93 LEU A C 1
ATOM 754 O O . LEU A 1 93 ? 14.203 1.285 1.545 1.00 93.56 93 LEU A O 1
ATOM 758 N N . GLU A 1 94 ? 13.442 1.441 3.670 1.00 94.88 94 GLU A N 1
ATOM 759 C CA . GLU A 1 94 ? 12.182 0.724 3.493 1.00 94.88 94 GLU A CA 1
ATOM 760 C C . GLU A 1 94 ? 11.006 1.682 3.710 1.00 94.88 94 GLU A C 1
ATOM 762 O O . GLU A 1 94 ? 11.122 2.725 4.361 1.00 94.88 94 GLU A O 1
ATOM 767 N N . ILE A 1 95 ? 9.845 1.326 3.170 1.00 96.69 95 ILE A N 1
ATOM 768 C CA . ILE A 1 95 ? 8.598 2.045 3.444 1.00 96.69 95 ILE A CA 1
ATOM 769 C C . ILE A 1 95 ? 7.566 1.080 4.003 1.00 96.69 95 ILE A C 1
ATOM 771 O O . ILE A 1 95 ? 7.531 -0.092 3.645 1.00 96.69 95 ILE A O 1
ATOM 775 N N . GLU A 1 96 ? 6.708 1.570 4.881 1.00 97.25 96 GLU A N 1
ATOM 776 C CA . GLU A 1 96 ? 5.542 0.829 5.338 1.00 97.25 96 GLU A CA 1
ATOM 777 C C . GLU A 1 96 ? 4.337 1.264 4.503 1.00 97.25 96 GLU A C 1
ATOM 779 O O . GLU A 1 96 ? 4.078 2.462 4.342 1.00 97.25 96 GLU A O 1
ATOM 784 N N . LEU A 1 97 ? 3.628 0.291 3.935 1.00 98.00 97 LEU A N 1
ATOM 785 C CA . LEU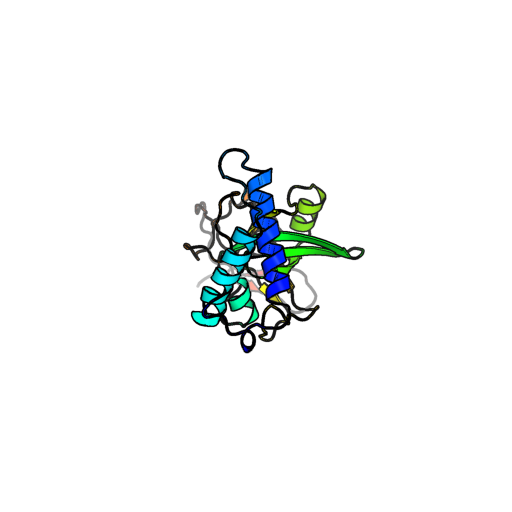 A 1 97 ? 2.449 0.512 3.109 1.00 98.00 97 LEU A CA 1
ATOM 786 C C . LEU A 1 97 ? 1.205 -0.035 3.800 1.00 98.00 97 LEU A C 1
ATOM 788 O O . LEU A 1 97 ? 1.236 -1.119 4.371 1.00 98.00 97 LEU A O 1
ATOM 792 N N . THR A 1 98 ? 0.093 0.686 3.692 1.00 98.25 98 THR A N 1
ATOM 793 C CA . THR A 1 98 ? -1.204 0.275 4.231 1.00 98.25 98 THR A CA 1
ATOM 794 C C . THR A 1 98 ? -2.293 0.254 3.167 1.00 98.25 98 THR A C 1
ATOM 796 O O . THR A 1 98 ? -2.364 1.132 2.305 1.00 98.25 98 THR A O 1
ATOM 799 N N . ASP A 1 99 ? -3.192 -0.723 3.252 1.00 97.50 99 ASP A N 1
ATOM 800 C CA . ASP A 1 99 ? -4.454 -0.754 2.503 1.00 97.50 99 ASP A CA 1
ATOM 801 C C . ASP A 1 99 ? -5.617 -0.093 3.271 1.00 97.50 99 ASP A C 1
ATOM 803 O O . ASP A 1 99 ? -6.774 -0.159 2.853 1.00 97.50 99 ASP A O 1
ATOM 807 N N . GLY A 1 100 ? -5.314 0.555 4.399 1.00 96.81 100 GLY A N 1
ATOM 808 C CA . GLY A 1 100 ? -6.278 1.153 5.314 1.00 96.81 100 GLY A CA 1
ATOM 809 C C . GLY A 1 100 ? -6.775 0.202 6.402 1.00 96.81 100 GLY A C 1
ATOM 810 O O . GLY A 1 100 ? -7.403 0.678 7.350 1.00 96.81 100 GLY A O 1
ATOM 811 N N . TRP A 1 101 ? -6.483 -1.098 6.318 1.00 97.56 101 TRP A N 1
ATOM 812 C CA . TRP A 1 101 ? -6.826 -2.099 7.334 1.00 97.56 101 TRP A CA 1
ATOM 813 C C . TRP A 1 101 ? -5.602 -2.582 8.091 1.00 97.56 101 TRP A C 1
ATOM 815 O O . TRP A 1 101 ? -5.605 -2.548 9.321 1.00 97.56 101 TRP A O 1
ATOM 825 N N . TYR A 1 102 ? -4.552 -2.923 7.352 1.00 97.50 102 TYR A N 1
ATOM 826 C CA . TYR A 1 102 ? -3.290 -3.422 7.875 1.00 97.50 102 TYR A CA 1
ATOM 827 C C . TYR A 1 102 ? -2.112 -2.684 7.248 1.00 97.50 102 TYR A C 1
ATOM 829 O O . TYR A 1 102 ? -2.269 -1.955 6.264 1.00 97.50 102 TYR A O 1
ATOM 837 N N . CYS A 1 103 ? -0.933 -2.846 7.839 1.00 96.75 103 CYS A N 1
ATOM 838 C CA . CYS A 1 103 ? 0.320 -2.293 7.343 1.00 96.75 103 CYS A CA 1
ATOM 839 C C . CYS A 1 103 ? 1.293 -3.428 7.016 1.00 96.75 103 CYS A C 1
ATOM 841 O O . CYS A 1 103 ? 1.324 -4.433 7.719 1.00 96.75 103 CYS A O 1
ATOM 843 N N . ILE A 1 104 ? 2.117 -3.253 5.985 1.00 96.75 104 ILE A N 1
ATOM 844 C CA . ILE A 1 104 ? 3.187 -4.187 5.634 1.00 96.75 104 ILE A CA 1
ATOM 845 C C . ILE A 1 104 ? 4.474 -3.429 5.307 1.00 96.75 104 ILE A C 1
ATOM 847 O O . ILE A 1 104 ? 4.466 -2.418 4.592 1.00 96.75 104 ILE A O 1
ATOM 851 N N . ARG A 1 105 ? 5.606 -3.922 5.820 1.00 96.25 105 ARG A N 1
ATOM 852 C CA . ARG A 1 105 ? 6.926 -3.405 5.448 1.00 96.25 105 ARG A CA 1
ATOM 853 C C . ARG A 1 105 ? 7.228 -3.774 4.002 1.00 96.25 105 ARG A C 1
ATOM 855 O O . ARG A 1 105 ? 7.028 -4.912 3.579 1.00 96.25 105 ARG A O 1
ATOM 862 N N . THR A 1 106 ? 7.702 -2.797 3.248 1.00 96.75 106 THR A N 1
ATOM 863 C CA . THR A 1 106 ? 7.857 -2.895 1.805 1.00 96.75 106 THR A CA 1
ATOM 864 C C . THR A 1 106 ? 9.289 -2.575 1.398 1.00 96.75 106 THR A C 1
ATOM 866 O O . THR A 1 106 ? 9.821 -1.508 1.715 1.00 96.75 106 THR A O 1
ATOM 869 N N . VAL A 1 107 ? 9.893 -3.502 0.656 1.00 95.44 107 VAL A N 1
ATOM 870 C CA . VAL A 1 107 ? 11.186 -3.328 -0.004 1.00 95.44 107 VAL A CA 1
ATOM 871 C C . VAL A 1 107 ? 10.958 -2.644 -1.344 1.00 95.44 107 VAL A C 1
ATOM 873 O O . VAL A 1 107 ? 10.121 -3.062 -2.148 1.00 95.44 107 VAL A O 1
ATOM 876 N N . ILE A 1 108 ? 11.727 -1.587 -1.566 1.00 95.44 108 ILE A N 1
ATOM 877 C CA . ILE A 1 108 ? 11.667 -0.741 -2.753 1.00 95.44 108 ILE A CA 1
ATOM 878 C C . ILE A 1 108 ? 13.001 -0.773 -3.499 1.00 95.44 108 ILE A C 1
ATOM 880 O O . ILE A 1 108 ? 14.062 -0.923 -2.888 1.00 95.44 108 ILE A O 1
ATOM 884 N N . ASP A 1 109 ? 12.946 -0.620 -4.820 1.00 94.75 109 ASP A N 1
ATOM 885 C CA . ASP A 1 109 ? 14.133 -0.502 -5.668 1.00 94.75 109 ASP A CA 1
ATOM 886 C C . ASP A 1 109 ? 14.851 0.851 -5.502 1.00 94.75 109 ASP A C 1
ATOM 888 O O . ASP A 1 109 ? 14.341 1.790 -4.884 1.00 94.75 109 ASP A O 1
ATOM 892 N N . GLU A 1 110 ? 16.063 0.966 -6.052 1.00 93.69 110 GLU A N 1
ATOM 893 C CA . GLU A 1 110 ? 16.884 2.179 -5.921 1.00 93.69 110 GLU A CA 1
ATOM 894 C C . GLU A 1 110 ? 16.205 3.430 -6.495 1.00 93.69 110 GLU A C 1
ATOM 896 O O . GLU A 1 110 ? 16.359 4.531 -5.963 1.00 93.69 110 GLU A O 1
ATOM 901 N N . LEU A 1 111 ? 15.384 3.272 -7.533 1.00 94.88 111 LEU A N 1
ATOM 902 C CA . LEU A 1 111 ? 14.655 4.382 -8.139 1.00 94.88 111 LEU A CA 1
ATOM 903 C C . LEU A 1 111 ? 13.548 4.897 -7.226 1.00 94.88 111 LEU A C 1
ATOM 905 O O . LEU A 1 111 ? 13.414 6.110 -7.057 1.00 94.88 111 LEU A O 1
ATOM 909 N N . LEU A 1 112 ? 12.768 4.012 -6.604 1.00 95.38 112 LEU A N 1
ATOM 910 C CA . LEU A 1 112 ? 11.785 4.397 -5.595 1.00 95.38 112 LEU A CA 1
ATOM 911 C C . LEU A 1 112 ? 12.468 4.974 -4.352 1.00 95.38 112 LEU A C 1
ATOM 913 O O . LEU A 1 112 ? 11.989 5.981 -3.826 1.00 95.38 112 LEU A O 1
ATOM 917 N N . LYS A 1 113 ? 13.619 4.431 -3.928 1.00 95.00 113 LYS A N 1
ATOM 918 C CA . LYS A 1 113 ? 14.423 5.034 -2.850 1.00 95.00 113 LYS A CA 1
ATOM 919 C C . LYS A 1 113 ? 14.831 6.457 -3.204 1.00 95.00 113 LYS A C 1
ATOM 921 O O . LYS A 1 113 ? 14.717 7.353 -2.369 1.00 95.00 113 LYS A O 1
ATOM 926 N N . PHE A 1 114 ? 15.256 6.691 -4.444 1.00 94.75 114 PHE A N 1
ATOM 927 C CA . PHE A 1 114 ? 15.549 8.031 -4.934 1.00 94.75 114 PHE A CA 1
ATOM 928 C C . PHE A 1 114 ? 14.310 8.936 -4.881 1.00 94.75 114 PHE A C 1
ATOM 930 O O . PHE A 1 114 ? 14.416 10.049 -4.372 1.00 94.75 114 PHE A O 1
ATOM 937 N N . GLN A 1 115 ? 13.125 8.458 -5.294 1.00 95.69 115 GLN A N 1
ATOM 938 C CA . GLN A 1 115 ? 11.874 9.231 -5.188 1.00 95.69 115 GLN A CA 1
ATOM 939 C C . GLN A 1 115 ? 11.526 9.619 -3.740 1.00 95.69 115 GLN A C 1
ATOM 941 O O . GLN A 1 115 ? 10.995 10.707 -3.507 1.00 95.69 115 GLN A O 1
ATOM 946 N N . VAL A 1 116 ? 11.820 8.751 -2.769 1.00 95.69 116 VAL A N 1
ATOM 947 C CA . VAL A 1 116 ? 11.663 9.053 -1.337 1.00 95.69 116 VAL A CA 1
ATOM 948 C C . VAL A 1 116 ? 12.697 10.091 -0.884 1.00 95.69 116 VAL A C 1
ATOM 950 O O . VAL A 1 116 ? 12.340 11.037 -0.188 1.00 95.69 116 VAL A O 1
ATOM 953 N N . LYS A 1 117 ? 13.964 9.968 -1.311 1.00 94.69 117 LYS A N 1
ATOM 954 C CA . LYS A 1 117 ? 15.039 10.926 -0.979 1.00 94.69 117 LYS A CA 1
ATOM 955 C C . LYS A 1 117 ? 14.742 12.343 -1.478 1.00 94.69 117 LYS A C 1
ATOM 957 O O . LYS A 1 117 ? 15.024 13.296 -0.763 1.00 94.69 117 LYS A O 1
ATOM 962 N N . ILE A 1 118 ? 14.142 12.483 -2.662 1.00 96.38 118 ILE A N 1
ATOM 963 C CA . ILE A 1 118 ? 13.721 13.784 -3.216 1.00 96.38 118 ILE A CA 1
ATOM 964 C C . ILE A 1 118 ? 12.324 14.226 -2.745 1.00 96.38 118 ILE A C 1
ATOM 966 O O . ILE A 1 118 ? 11.727 15.116 -3.346 1.00 96.38 118 ILE A O 1
ATOM 970 N N . SER A 1 119 ? 11.768 13.584 -1.712 1.00 95.19 119 SER A N 1
ATOM 971 C CA . SER A 1 119 ? 10.467 13.917 -1.113 1.00 95.19 119 SER A CA 1
ATOM 972 C C . SER A 1 119 ? 9.276 13.877 -2.082 1.00 95.19 119 SER A C 1
ATOM 974 O O . SER A 1 119 ? 8.250 14.511 -1.843 1.00 95.19 119 SER A O 1
ATOM 976 N N . LYS A 1 120 ? 9.363 13.106 -3.175 1.00 95.44 120 LYS A N 1
ATOM 977 C CA . LYS A 1 120 ? 8.208 12.846 -4.056 1.00 95.44 120 LYS A CA 1
ATOM 978 C C . LYS A 1 120 ? 7.278 11.778 -3.491 1.00 95.44 120 LYS A C 1
ATOM 980 O O . LYS A 1 120 ? 6.078 11.811 -3.766 1.00 95.44 120 LYS A O 1
ATOM 985 N N . ILE A 1 121 ? 7.833 10.831 -2.739 1.00 96.81 121 ILE A N 1
ATOM 986 C CA . ILE A 1 121 ? 7.083 9.845 -1.962 1.00 96.81 121 ILE A CA 1
ATOM 987 C C . ILE A 1 121 ? 7.270 10.196 -0.489 1.00 96.81 121 ILE A C 1
ATOM 989 O O . ILE A 1 121 ? 8.355 10.037 0.063 1.00 96.81 121 ILE A O 1
ATOM 993 N N . VAL A 1 122 ? 6.198 10.683 0.129 1.00 96.62 122 VAL A N 1
ATOM 994 C CA . VAL A 1 122 ? 6.139 11.041 1.553 1.00 96.62 122 VAL A CA 1
ATOM 995 C C . VAL A 1 122 ? 5.039 10.252 2.257 1.00 96.62 122 VAL A C 1
ATOM 997 O O . VAL A 1 122 ? 4.159 9.686 1.600 1.00 96.62 122 VAL A O 1
ATOM 1000 N N . ILE A 1 123 ? 5.056 10.234 3.589 1.00 97.12 123 ILE A N 1
ATOM 1001 C CA . ILE A 1 123 ? 3.980 9.644 4.397 1.00 97.12 123 ILE A CA 1
ATOM 1002 C C . ILE A 1 123 ? 2.633 10.268 3.991 1.00 97.12 123 ILE A C 1
ATOM 1004 O O . ILE A 1 123 ? 2.523 11.479 3.817 1.00 97.12 123 ILE A O 1
ATOM 1008 N N . GLY A 1 124 ? 1.617 9.429 3.788 1.00 96.06 124 GLY A N 1
ATOM 1009 C CA . GLY A 1 124 ? 0.304 9.809 3.260 1.00 96.06 124 GLY A CA 1
ATOM 1010 C C . GLY A 1 124 ? 0.182 9.745 1.732 1.00 96.06 124 GLY A C 1
ATOM 1011 O O . GLY A 1 124 ? -0.924 9.857 1.201 1.00 96.06 124 GLY A O 1
ATOM 1012 N N . THR A 1 125 ? 1.279 9.531 0.995 1.00 97.00 125 THR A N 1
ATOM 1013 C CA . THR A 1 125 ? 1.216 9.376 -0.466 1.00 97.00 125 THR A CA 1
ATOM 1014 C C . THR A 1 125 ? 0.533 8.061 -0.825 1.00 97.00 125 THR A C 1
ATOM 1016 O O . THR A 1 125 ? 0.969 6.991 -0.402 1.00 97.00 125 THR A O 1
ATOM 1019 N N . LYS A 1 126 ? -0.506 8.125 -1.662 1.00 98.12 126 LYS A N 1
ATOM 1020 C CA . LYS A 1 126 ? -1.117 6.932 -2.253 1.00 98.12 126 LYS A CA 1
ATOM 1021 C C . LYS A 1 126 ? -0.333 6.489 -3.482 1.00 98.12 126 LYS A C 1
ATOM 1023 O O . LYS A 1 126 ? -0.051 7.291 -4.375 1.00 98.12 126 LYS A O 1
ATOM 1028 N N . LEU A 1 127 ? -0.013 5.207 -3.535 1.00 97.69 127 LEU A N 1
ATOM 1029 C CA . LEU A 1 127 ? 0.684 4.548 -4.625 1.00 97.69 127 LEU A CA 1
ATOM 1030 C C . LEU A 1 127 ? -0.240 3.500 -5.237 1.00 97.69 127 LEU A C 1
ATOM 1032 O O . LEU A 1 127 ? -0.796 2.665 -4.530 1.00 97.69 127 LEU A O 1
ATOM 1036 N N . ILE A 1 128 ? -0.402 3.551 -6.555 1.00 96.75 128 ILE A N 1
ATOM 1037 C CA . ILE A 1 128 ? -0.941 2.436 -7.323 1.00 96.75 128 ILE A CA 1
ATOM 1038 C C . ILE A 1 128 ? 0.216 1.494 -7.635 1.00 96.75 128 ILE A C 1
ATOM 1040 O O . ILE A 1 128 ? 1.242 1.908 -8.176 1.00 96.75 128 ILE A O 1
ATOM 1044 N N . VAL A 1 129 ? 0.045 0.239 -7.248 1.00 95.81 129 VAL A N 1
ATOM 1045 C CA . VAL A 1 129 ? 1.051 -0.812 -7.333 1.00 95.81 129 VAL A CA 1
ATOM 1046 C C . VAL A 1 129 ? 0.473 -1.965 -8.134 1.00 95.81 129 VAL A C 1
ATOM 1048 O O . VAL A 1 129 ? -0.726 -2.256 -8.080 1.00 95.81 129 VAL A O 1
ATOM 1051 N N . GLN A 1 130 ? 1.342 -2.620 -8.885 1.00 93.88 130 GLN A N 1
ATOM 1052 C CA . GLN A 1 130 ? 1.033 -3.826 -9.623 1.00 93.88 130 GLN A CA 1
ATOM 1053 C C . GLN A 1 130 ? 2.264 -4.735 -9.667 1.00 93.88 130 GLN A C 1
ATOM 1055 O O . GLN A 1 130 ? 3.374 -4.260 -9.437 1.00 93.88 130 GLN A O 1
ATOM 1060 N N . ASN A 1 131 ? 2.080 -6.025 -9.963 1.00 93.50 131 ASN A N 1
ATOM 1061 C CA . ASN A 1 131 ? 3.165 -7.010 -10.009 1.00 93.50 131 ASN A CA 1
ATOM 1062 C C . ASN A 1 131 ? 4.048 -6.959 -8.749 1.00 93.50 131 ASN A C 1
ATOM 1064 O O . ASN A 1 131 ? 5.264 -7.115 -8.835 1.00 93.50 131 ASN A O 1
ATOM 1068 N N . ALA A 1 132 ? 3.436 -6.696 -7.591 1.00 95.12 132 ALA A N 1
ATOM 1069 C CA . ALA A 1 132 ? 4.139 -6.791 -6.327 1.00 95.12 132 ALA A CA 1
ATOM 1070 C C . ALA A 1 132 ? 4.384 -8.261 -5.993 1.00 95.12 132 ALA A C 1
ATOM 1072 O O . ALA A 1 132 ? 3.666 -9.154 -6.453 1.00 95.12 132 ALA A O 1
ATOM 1073 N N . GLU A 1 133 ? 5.387 -8.500 -5.162 1.00 95.69 133 GLU A N 1
ATOM 1074 C CA . GLU A 1 133 ? 5.762 -9.842 -4.742 1.00 95.69 133 GLU A CA 1
ATOM 1075 C C . GLU A 1 133 ? 5.820 -9.914 -3.225 1.00 95.69 133 GLU A C 1
ATOM 1077 O O . GLU A 1 133 ? 6.412 -9.054 -2.577 1.00 95.69 133 GLU A O 1
ATOM 1082 N N . LEU A 1 134 ? 5.196 -10.936 -2.650 1.00 96.31 134 LEU A N 1
ATOM 1083 C CA . LEU A 1 134 ? 5.277 -11.195 -1.221 1.00 96.31 134 LEU A CA 1
ATOM 1084 C C . LEU A 1 134 ? 6.494 -12.082 -0.959 1.00 96.31 134 LEU A C 1
ATOM 1086 O O . LEU A 1 134 ? 6.596 -13.177 -1.507 1.00 96.31 134 LEU A O 1
ATOM 1090 N N . LEU A 1 135 ? 7.416 -11.597 -0.134 1.00 95.31 135 LEU A N 1
ATOM 1091 C CA . LEU A 1 135 ? 8.654 -12.285 0.208 1.00 95.31 135 LEU A CA 1
ATOM 1092 C C . LEU A 1 135 ? 8.537 -12.934 1.589 1.00 95.31 135 LEU A C 1
ATOM 1094 O O . LEU A 1 135 ? 8.082 -12.292 2.539 1.00 95.31 135 LEU A O 1
ATOM 1098 N N . ASN A 1 136 ? 9.031 -14.171 1.693 1.00 91.38 136 ASN A N 1
ATOM 1099 C CA . ASN A 1 136 ? 9.275 -14.893 2.947 1.00 91.38 136 ASN A CA 1
ATOM 1100 C C . ASN A 1 136 ? 8.043 -15.077 3.855 1.00 91.38 136 ASN A C 1
ATOM 1102 O O . ASN A 1 136 ? 8.182 -15.053 5.070 1.00 91.38 136 ASN A O 1
ATOM 1106 N N . CYS A 1 137 ? 6.836 -15.203 3.298 1.00 90.31 137 CYS A N 1
ATOM 1107 C CA . CYS A 1 137 ? 5.614 -15.369 4.088 1.00 90.31 137 CYS A CA 1
ATOM 1108 C C . CYS A 1 137 ? 4.946 -16.700 3.776 1.00 90.31 137 CYS A C 1
ATOM 1110 O O . CYS A 1 137 ? 4.515 -16.884 2.641 1.00 90.31 137 CYS A O 1
ATOM 1112 N N . ASP A 1 138 ? 4.801 -17.586 4.756 1.00 87.75 138 ASP A N 1
ATOM 1113 C CA . ASP A 1 138 ? 4.205 -18.921 4.579 1.00 87.75 138 ASP A CA 1
ATOM 1114 C C . ASP A 1 138 ? 2.686 -18.970 4.813 1.00 87.75 138 ASP A C 1
ATOM 1116 O O . ASP A 1 138 ? 2.090 -20.041 4.780 1.00 87.75 138 ASP A O 1
ATOM 1120 N N . GLY A 1 139 ? 2.045 -17.807 4.968 1.00 90.50 139 GLY A N 1
ATOM 1121 C CA . GLY A 1 139 ? 0.639 -17.694 5.354 1.00 90.50 139 GLY A CA 1
ATOM 1122 C C . GLY A 1 139 ? 0.515 -17.429 6.851 1.00 90.50 139 GLY A C 1
ATOM 1123 O O . GLY A 1 139 ? 0.884 -18.266 7.668 1.00 90.50 139 GLY A O 1
ATOM 1124 N N . CYS A 1 140 ? 0.033 -16.246 7.225 1.00 92.50 140 CYS A N 1
ATOM 1125 C CA . CYS A 1 140 ? -0.189 -15.886 8.629 1.00 92.50 140 CYS A CA 1
ATOM 1126 C C . CYS A 1 140 ? -1.268 -14.807 8.754 1.00 92.50 140 CYS A C 1
ATOM 1128 O O . CYS A 1 140 ? -1.647 -14.180 7.763 1.00 92.50 140 CYS A O 1
ATOM 1130 N N . HIS A 1 141 ? -1.746 -14.564 9.974 1.00 93.50 141 HIS A N 1
ATOM 1131 C CA . HIS A 1 141 ? -2.616 -13.422 10.224 1.00 93.50 141 HIS A CA 1
ATOM 1132 C C . HIS A 1 141 ? -1.808 -12.109 10.114 1.00 93.50 141 HIS A C 1
ATOM 1134 O O . HIS A 1 141 ? -0.683 -12.047 10.617 1.00 93.50 141 HIS A O 1
ATOM 1140 N N . PRO A 1 142 ? -2.346 -11.016 9.534 1.00 93.75 142 PRO A N 1
ATOM 1141 C CA . PRO A 1 142 ? -1.602 -9.761 9.357 1.00 93.75 142 PRO A CA 1
ATOM 1142 C C . PRO A 1 142 ? -1.054 -9.134 10.644 1.00 93.75 142 PRO A C 1
ATOM 1144 O O . PRO A 1 142 ? -0.044 -8.439 10.612 1.00 93.75 142 PRO A O 1
ATOM 1147 N N . LEU A 1 143 ? -1.703 -9.356 11.788 1.00 93.62 143 LEU A N 1
ATOM 1148 C CA . LEU A 1 143 ? -1.212 -8.860 13.084 1.00 93.62 143 LEU A CA 1
ATOM 1149 C C . LEU A 1 143 ? -0.001 -9.640 13.613 1.00 93.62 143 LEU A C 1
ATOM 1151 O O . LEU A 1 143 ? 0.725 -9.129 14.460 1.00 93.62 143 LEU A O 1
ATOM 1155 N N . GLU A 1 144 ? 0.227 -10.848 13.104 1.00 91.88 144 GLU A N 1
ATOM 1156 C CA . GLU A 1 144 ? 1.285 -11.767 13.536 1.00 91.88 144 GLU A CA 1
ATOM 1157 C C . GLU A 1 144 ? 2.426 -11.841 12.511 1.00 91.88 144 GLU A C 1
ATOM 1159 O O . GLU A 1 144 ? 3.243 -12.759 12.534 1.00 91.88 144 GLU A O 1
ATOM 1164 N N . LEU A 1 145 ? 2.489 -10.862 11.601 1.00 91.19 145 LEU A N 1
ATOM 1165 C CA . LEU A 1 145 ? 3.484 -10.777 10.536 1.00 91.19 145 LEU A CA 1
ATOM 1166 C C . LEU A 1 145 ? 4.919 -10.828 11.096 1.00 91.19 145 LEU A C 1
ATOM 1168 O O . LEU A 1 145 ? 5.340 -9.902 11.798 1.00 91.19 145 LEU A O 1
ATOM 1172 N N . PRO A 1 146 ? 5.718 -11.851 10.736 1.00 92.62 146 PRO A N 1
ATOM 1173 C CA . PRO A 1 146 ? 7.117 -11.914 11.127 1.00 92.62 146 PRO A CA 1
ATOM 1174 C C . PRO A 1 146 ? 7.939 -10.747 10.571 1.00 92.62 146 PRO A C 1
ATOM 1176 O O . PRO A 1 146 ? 7.740 -10.283 9.446 1.00 92.62 146 PRO A O 1
ATOM 1179 N N . ASN A 1 147 ? 8.973 -10.343 11.313 1.00 89.31 147 ASN A N 1
ATOM 1180 C CA . ASN A 1 147 ? 9.846 -9.220 10.946 1.00 89.31 147 ASN A CA 1
ATOM 1181 C C .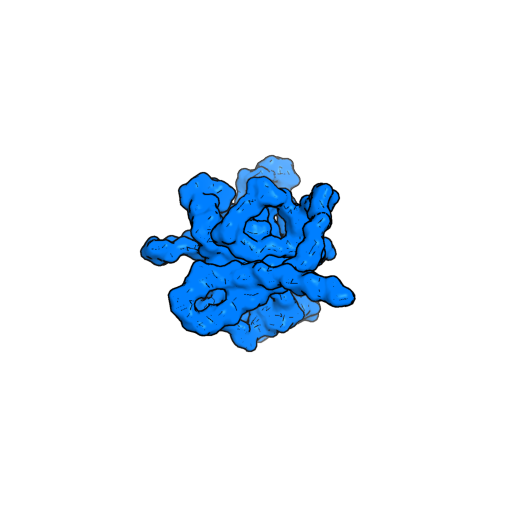 ASN A 1 147 ? 10.613 -9.395 9.626 1.00 89.31 147 ASN A C 1
ATOM 1183 O O . ASN A 1 147 ? 11.168 -8.411 9.141 1.00 89.31 147 ASN A O 1
ATOM 1187 N N . HIS A 1 148 ? 10.670 -10.591 9.040 1.00 91.06 148 HIS A N 1
ATOM 1188 C CA . HIS A 1 148 ? 11.337 -10.863 7.761 1.00 91.06 148 HIS A CA 1
ATOM 1189 C C . HIS A 1 148 ? 10.386 -10.839 6.551 1.00 91.06 148 H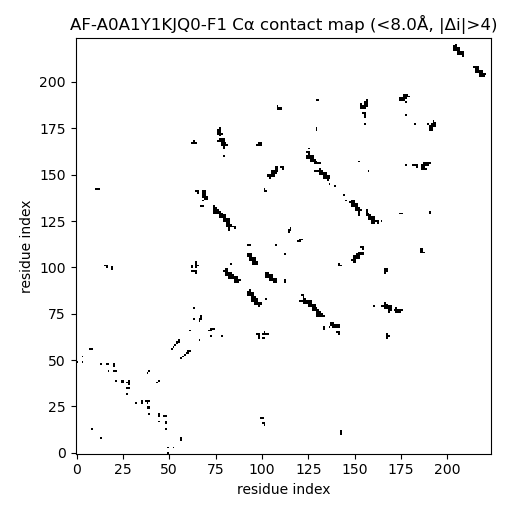IS A C 1
ATOM 1191 O O . HIS A 1 148 ? 10.857 -10.860 5.411 1.00 91.06 148 HIS A O 1
ATOM 1197 N N . VAL A 1 149 ? 9.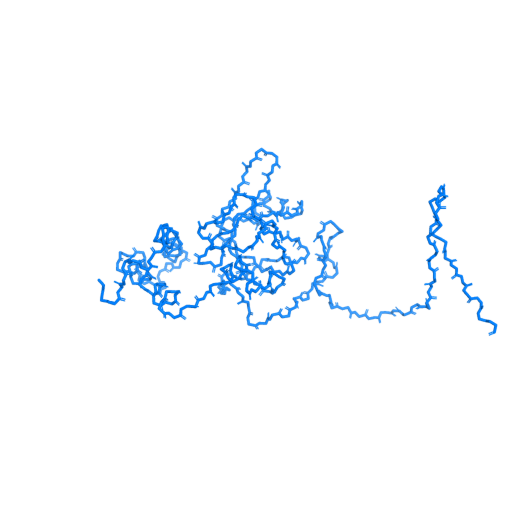065 -10.792 6.775 1.00 95.38 149 VAL A N 1
ATOM 1198 C CA . VAL A 1 149 ? 8.077 -10.709 5.693 1.00 95.38 149 VAL A CA 1
ATOM 1199 C C . VAL A 1 149 ? 8.113 -9.318 5.085 1.00 95.38 149 VAL A C 1
ATOM 1201 O O . VAL A 1 149 ? 8.044 -8.306 5.791 1.00 95.38 149 VAL A O 1
ATOM 1204 N N . ARG A 1 150 ? 8.224 -9.249 3.761 1.00 95.44 150 ARG A N 1
ATOM 1205 C CA . ARG A 1 150 ? 8.253 -7.982 3.029 1.00 95.44 150 ARG A CA 1
ATOM 1206 C C . ARG A 1 150 ? 7.389 -8.057 1.787 1.00 95.44 150 ARG A C 1
ATOM 1208 O O . ARG A 1 150 ? 7.390 -9.062 1.085 1.00 95.44 150 ARG A O 1
ATOM 1215 N N . LEU A 1 151 ? 6.713 -6.961 1.473 1.00 96.88 151 LEU A N 1
ATOM 1216 C CA . LEU A 1 151 ? 6.168 -6.747 0.138 1.00 96.88 151 LEU A CA 1
ATOM 1217 C C . LEU A 1 151 ? 7.260 -6.114 -0.731 1.00 96.88 151 LEU A C 1
ATOM 1219 O O . LEU A 1 151 ? 7.861 -5.124 -0.337 1.00 96.88 151 LEU A O 1
ATOM 1223 N N . ARG A 1 152 ? 7.547 -6.651 -1.908 1.00 96.56 152 ARG A N 1
ATOM 1224 C CA . ARG A 1 152 ? 8.468 -6.039 -2.867 1.00 96.56 152 ARG A CA 1
ATOM 1225 C C . ARG A 1 152 ? 7.680 -5.309 -3.935 1.00 96.56 152 ARG A C 1
ATOM 1227 O O . ARG A 1 152 ? 6.794 -5.895 -4.558 1.00 96.56 152 ARG A O 1
ATOM 1234 N N . ILE A 1 153 ? 8.035 -4.049 -4.167 1.00 96.62 153 ILE A N 1
ATOM 1235 C CA . ILE A 1 153 ? 7.481 -3.245 -5.256 1.00 96.62 153 ILE A CA 1
ATOM 1236 C C . ILE A 1 153 ? 8.609 -2.637 -6.085 1.00 96.62 153 ILE A C 1
ATOM 1238 O O . ILE A 1 153 ? 9.657 -2.263 -5.562 1.00 96.62 153 ILE A O 1
ATOM 1242 N N . ASN A 1 154 ? 8.355 -2.508 -7.384 1.00 95.75 154 ASN A N 1
ATOM 1243 C CA . ASN A 1 154 ? 9.317 -1.981 -8.344 1.00 95.75 154 ASN A CA 1
ATOM 1244 C C . ASN A 1 154 ? 8.797 -0.681 -8.967 1.00 95.75 154 ASN A C 1
ATOM 1246 O O . ASN A 1 154 ? 7.583 -0.476 -9.101 1.00 95.75 154 ASN A O 1
ATOM 1250 N N . TYR A 1 155 ? 9.711 0.183 -9.392 1.00 95.75 155 TYR A N 1
ATOM 1251 C CA . TYR A 1 155 ? 9.438 1.495 -9.958 1.00 95.75 155 TYR A CA 1
ATOM 1252 C C . TYR A 1 155 ? 8.573 1.404 -11.207 1.00 95.75 155 TYR A C 1
ATOM 1254 O O . TYR A 1 155 ? 7.580 2.117 -11.307 1.00 95.75 155 TYR A O 1
ATOM 1262 N N . ASN A 1 156 ? 8.871 0.506 -12.148 1.00 95.38 156 ASN A N 1
ATOM 1263 C CA . ASN A 1 156 ? 8.126 0.409 -13.406 1.00 95.38 156 ASN A CA 1
ATOM 1264 C C . ASN A 1 156 ? 6.667 -0.023 -13.209 1.00 95.38 156 ASN A C 1
ATOM 1266 O O . ASN A 1 156 ? 5.824 0.320 -14.034 1.00 95.38 156 ASN A O 1
ATOM 1270 N N . CYS A 1 157 ? 6.352 -0.699 -12.101 1.00 95.00 157 CYS A N 1
ATOM 1271 C CA . CYS A 1 157 ? 4.995 -1.124 -11.762 1.00 95.00 157 CYS A CA 1
ATOM 1272 C C . CYS A 1 157 ? 4.341 -0.295 -10.640 1.00 95.00 157 CYS A C 1
ATOM 1274 O O . CYS A 1 157 ? 3.263 -0.651 -10.163 1.00 95.00 157 CYS A O 1
ATOM 1276 N N . THR A 1 158 ? 4.955 0.823 -10.238 1.00 95.56 158 THR A N 1
ATOM 1277 C CA . THR A 1 158 ? 4.441 1.701 -9.177 1.00 95.56 158 THR A CA 1
ATOM 1278 C C . THR A 1 158 ? 4.271 3.128 -9.682 1.00 95.56 158 THR A C 1
ATOM 1280 O O . THR A 1 158 ? 5.186 3.715 -10.256 1.00 95.56 158 THR A O 1
ATOM 1283 N N . ARG A 1 159 ? 3.109 3.743 -9.458 1.00 94.69 159 ARG A N 1
ATOM 1284 C CA . ARG A 1 159 ? 2.865 5.166 -9.758 1.00 94.69 159 ARG A CA 1
ATOM 1285 C C . ARG A 1 159 ? 2.132 5.826 -8.597 1.00 94.69 159 ARG A C 1
ATOM 1287 O O . ARG A 1 159 ? 1.568 5.151 -7.744 1.00 94.69 159 ARG A O 1
ATOM 1294 N N . ARG A 1 160 ? 2.118 7.159 -8.550 1.00 96.31 160 ARG A N 1
ATOM 1295 C CA . ARG A 1 160 ? 1.268 7.878 -7.591 1.00 96.31 160 ARG A CA 1
ATOM 1296 C C . ARG A 1 160 ? -0.195 7.734 -8.000 1.00 96.31 160 ARG A C 1
ATOM 1298 O O . ARG A 1 160 ? -0.532 7.903 -9.168 1.00 96.31 160 ARG A O 1
ATOM 1305 N N . ALA A 1 161 ? -1.044 7.422 -7.033 1.00 96.44 161 ALA A N 1
ATOM 1306 C CA . ALA A 1 161 ? -2.489 7.420 -7.197 1.00 96.44 161 ALA A CA 1
ATOM 1307 C C . ALA A 1 161 ? -3.069 8.792 -6.823 1.00 96.44 161 ALA A C 1
ATOM 1309 O O . ALA A 1 161 ? -2.431 9.587 -6.126 1.00 96.44 161 ALA A O 1
ATOM 1310 N N . THR A 1 162 ? -4.293 9.069 -7.274 1.00 95.44 162 THR A N 1
ATOM 1311 C CA . THR A 1 162 ? -5.017 10.277 -6.867 1.00 95.44 162 THR A CA 1
ATOM 1312 C C . THR A 1 162 ? -5.348 10.226 -5.374 1.00 95.44 162 THR A C 1
ATOM 1314 O O . THR A 1 162 ? -5.474 9.156 -4.770 1.00 95.44 162 THR A O 1
ATOM 1317 N N . TRP A 1 163 ? -5.493 11.399 -4.755 1.00 92.94 163 TRP A N 1
ATOM 1318 C CA . TRP A 1 163 ? -5.699 11.509 -3.308 1.00 92.94 163 TRP A CA 1
ATOM 1319 C C . TRP A 1 163 ? -6.993 10.825 -2.837 1.00 92.94 163 TRP A C 1
ATOM 1321 O O . TRP A 1 163 ? -7.023 10.265 -1.743 1.00 92.94 163 TRP A O 1
ATOM 1331 N N . TYR A 1 164 ? -8.035 10.789 -3.671 1.00 92.75 164 TYR A N 1
ATOM 1332 C CA . TYR A 1 164 ? -9.326 10.165 -3.365 1.00 92.75 164 TYR A CA 1
ATOM 1333 C C . TYR A 1 164 ? -9.414 8.681 -3.762 1.00 92.75 164 TYR A C 1
ATOM 1335 O O . TYR A 1 164 ? -10.426 8.043 -3.477 1.00 92.75 164 TYR A O 1
ATOM 1343 N N . SER A 1 165 ? -8.376 8.092 -4.378 1.00 95.81 165 SER A N 1
ATOM 1344 C CA . SER A 1 165 ? -8.389 6.667 -4.739 1.00 95.81 165 SER A CA 1
ATOM 1345 C C . SER A 1 165 ? -8.659 5.778 -3.525 1.00 95.81 165 SER A C 1
ATOM 1347 O O . SER A 1 165 ? -8.042 5.946 -2.464 1.00 95.81 165 SER A O 1
ATOM 1349 N N . LYS A 1 166 ? -9.567 4.809 -3.687 1.00 96.38 166 LYS A N 1
ATOM 1350 C CA . LYS A 1 166 ? -9.888 3.817 -2.655 1.00 96.38 166 LYS A CA 1
ATOM 1351 C C . LYS A 1 166 ? -8.689 2.891 -2.442 1.00 96.38 166 LYS A C 1
ATOM 1353 O O . LYS A 1 166 ? -8.138 2.388 -3.417 1.00 96.38 166 LYS A O 1
ATOM 1358 N N . LEU A 1 167 ? -8.304 2.676 -1.185 1.00 97.62 167 LEU A N 1
ATOM 1359 C CA . LEU A 1 167 ? -7.223 1.756 -0.825 1.00 97.62 167 LEU A CA 1
ATOM 1360 C C . LEU A 1 167 ? -7.649 0.288 -1.000 1.00 97.62 167 LEU A C 1
ATOM 1362 O O . LEU A 1 167 ? -8.839 -0.035 -0.938 1.00 97.62 167 LEU A O 1
ATOM 1366 N N . GLY A 1 168 ? -6.666 -0.585 -1.214 1.00 97.12 168 GLY A N 1
ATOM 1367 C CA . GLY A 1 168 ? -6.842 -2.008 -1.490 1.00 97.12 168 GLY A CA 1
ATOM 1368 C C . GLY A 1 168 ? -6.952 -2.329 -2.984 1.00 97.12 168 GLY A C 1
ATOM 1369 O O . GLY A 1 168 ? -6.566 -1.530 -3.848 1.00 97.12 168 GLY A O 1
ATOM 1370 N N . PHE A 1 169 ? -7.456 -3.525 -3.296 1.00 96.50 169 PHE A N 1
ATOM 1371 C CA . PHE A 1 169 ? -7.622 -3.990 -4.674 1.00 96.50 169 PHE A CA 1
ATOM 1372 C C . PHE A 1 169 ? -8.518 -3.055 -5.488 1.00 96.50 169 PHE A C 1
ATOM 1374 O O . PHE A 1 169 ? -9.563 -2.592 -5.024 1.00 96.50 169 PHE A O 1
ATOM 1381 N N . GLN A 1 170 ? -8.098 -2.782 -6.722 1.00 95.50 170 GLN A N 1
ATOM 1382 C CA . GLN A 1 170 ? -8.862 -1.952 -7.647 1.00 95.50 170 GLN A CA 1
ATOM 1383 C C . GLN A 1 170 ? -9.873 -2.792 -8.433 1.00 95.50 170 GLN A C 1
ATOM 1385 O O . GLN A 1 170 ? -9.652 -3.975 -8.677 1.00 95.50 170 GLN A O 1
ATOM 1390 N N . LYS A 1 171 ? -10.981 -2.162 -8.854 1.00 91.00 171 LYS A N 1
ATOM 1391 C CA . LYS A 1 171 ? -12.030 -2.822 -9.658 1.00 91.00 171 LYS A CA 1
ATOM 1392 C C . LYS A 1 171 ? -11.468 -3.401 -10.958 1.00 91.00 171 LYS A C 1
ATOM 1394 O O . LYS A 1 171 ? -11.782 -4.527 -11.322 1.00 91.00 171 LYS A O 1
ATOM 1399 N N . ASP A 1 172 ? -10.633 -2.622 -11.643 1.00 89.12 172 ASP A N 1
ATOM 1400 C CA . ASP A 1 172 ? -9.869 -3.104 -12.788 1.00 89.12 172 ASP A CA 1
ATOM 1401 C C . ASP A 1 172 ? -8.586 -3.774 -12.293 1.00 89.12 172 ASP A C 1
ATOM 1403 O O . ASP A 1 172 ? -7.628 -3.102 -11.906 1.00 89.12 172 ASP A O 1
ATOM 1407 N N . MET A 1 173 ? -8.592 -5.106 -12.300 1.00 81.31 173 MET A N 1
ATOM 1408 C CA . MET A 1 173 ? -7.447 -5.921 -11.897 1.00 81.31 173 MET A CA 1
ATOM 1409 C C . MET A 1 173 ? -6.362 -6.002 -12.973 1.00 81.31 173 MET A C 1
ATOM 1411 O O . MET A 1 173 ? -5.267 -6.491 -12.684 1.00 81.31 173 MET A O 1
ATOM 1415 N N . LYS A 1 174 ? -6.642 -5.554 -14.207 1.00 85.44 174 LYS A N 1
ATOM 1416 C CA . LYS A 1 174 ? -5.689 -5.680 -15.309 1.00 85.44 174 LYS A CA 1
ATOM 1417 C C . LYS A 1 174 ? -4.454 -4.824 -15.057 1.00 85.44 174 LYS A C 1
ATOM 1419 O O . LYS A 1 174 ? -4.508 -3.817 -14.347 1.00 85.44 174 LYS A O 1
ATOM 1424 N N . PRO A 1 175 ? -3.330 -5.160 -15.692 1.00 87.62 175 PRO A N 1
ATOM 1425 C CA . PRO A 1 175 ? -2.178 -4.293 -15.664 1.00 87.62 175 PRO A CA 1
ATOM 1426 C C . PRO A 1 175 ? -2.442 -2.875 -16.182 1.00 87.62 175 PRO A C 1
ATOM 1428 O O . PRO A 1 175 ? -3.153 -2.723 -17.176 1.00 87.62 175 PRO A O 1
ATOM 1431 N N . PHE A 1 176 ? -1.925 -1.832 -15.522 1.00 90.25 176 PHE A N 1
ATOM 1432 C CA . PHE A 1 176 ? -2.032 -0.472 -16.070 1.00 90.25 176 PHE A CA 1
ATOM 1433 C C . PHE A 1 176 ? -0.932 -0.247 -17.113 1.00 90.25 176 PHE A C 1
ATOM 1435 O O . PHE A 1 176 ? 0.211 -0.641 -16.882 1.00 90.25 176 PHE A O 1
ATOM 1442 N N . PRO A 1 177 ? -1.253 0.351 -18.274 1.00 91.56 177 PRO A N 1
ATOM 1443 C CA . PRO A 1 177 ? -0.257 0.586 -19.305 1.00 91.56 177 PRO A CA 1
ATOM 1444 C C . PRO A 1 177 ? 0.716 1.684 -18.871 1.00 91.56 177 PRO A C 1
ATOM 1446 O O . PRO A 1 177 ? 0.306 2.742 -18.390 1.00 91.56 177 PRO A O 1
ATOM 1449 N N . VAL A 1 178 ? 2.005 1.445 -19.096 1.00 91.56 178 VAL A N 1
ATOM 1450 C CA . VAL A 1 178 ? 3.083 2.404 -18.847 1.00 91.56 178 VAL A CA 1
ATOM 1451 C C . VAL A 1 178 ? 3.688 2.853 -20.176 1.00 91.56 178 VAL A C 1
ATOM 1453 O O . VAL A 1 178 ? 3.856 2.056 -21.099 1.00 91.56 178 VAL A O 1
ATOM 1456 N N . SER A 1 179 ? 3.992 4.149 -20.287 1.00 90.69 179 SER A N 1
ATOM 1457 C CA . SER A 1 179 ? 4.697 4.706 -21.448 1.00 90.69 179 SER A CA 1
ATOM 1458 C C . SER A 1 179 ? 6.154 4.248 -21.464 1.00 90.69 179 SER A C 1
ATOM 1460 O O . SER A 1 179 ? 6.805 4.265 -20.420 1.00 90.69 179 SER A O 1
ATOM 1462 N N . LEU A 1 180 ? 6.682 3.923 -22.648 1.00 89.69 180 LEU A N 1
ATOM 1463 C CA . LEU A 1 180 ? 8.080 3.514 -22.829 1.00 89.69 180 LEU A CA 1
ATOM 1464 C C . LEU A 1 180 ? 9.073 4.561 -22.307 1.00 89.69 180 LEU A C 1
ATOM 1466 O O . LEU A 1 180 ? 10.063 4.196 -21.687 1.00 89.69 180 LEU A O 1
ATOM 1470 N N . GLY A 1 181 ? 8.783 5.854 -22.486 1.00 90.00 181 GLY A N 1
ATOM 1471 C CA . GLY A 1 181 ? 9.643 6.933 -21.978 1.00 90.00 181 GLY A CA 1
ATOM 1472 C C . GLY A 1 181 ? 9.645 7.065 -20.451 1.00 90.00 181 GLY A C 1
ATOM 1473 O O . GLY A 1 181 ? 10.505 7.734 -19.894 1.00 90.00 181 GLY A O 1
ATOM 1474 N N . GLY A 1 182 ? 8.685 6.436 -19.766 1.00 87.19 182 GLY A N 1
ATOM 1475 C CA . GLY A 1 182 ? 8.620 6.384 -18.305 1.00 87.19 182 GLY A CA 1
ATOM 1476 C C . GLY A 1 182 ? 9.180 5.092 -17.710 1.00 87.19 182 GLY A C 1
ATOM 1477 O O . GLY A 1 182 ? 8.991 4.869 -16.513 1.00 87.19 182 GLY A O 1
ATOM 1478 N N . LEU A 1 183 ? 9.777 4.222 -18.528 1.00 92.50 183 LEU A N 1
ATOM 1479 C CA . LEU A 1 183 ? 10.428 2.999 -18.073 1.00 92.50 183 LEU A CA 1
ATOM 1480 C C . LEU A 1 183 ? 11.890 3.256 -17.745 1.00 92.50 183 LEU A C 1
ATOM 1482 O O . LEU A 1 183 ? 12.558 4.053 -18.398 1.00 92.50 183 LEU A O 1
ATOM 1486 N N . HIS A 1 184 ? 12.383 2.525 -16.756 1.00 93.44 184 HIS A N 1
ATOM 1487 C CA . HIS A 1 184 ? 13.786 2.541 -16.377 1.00 93.44 184 HIS A CA 1
ATOM 1488 C C . HIS A 1 184 ? 14.354 1.121 -16.394 1.00 93.44 184 HIS A C 1
ATOM 1490 O O . HIS A 1 184 ? 13.651 0.180 -16.020 1.00 93.44 184 HIS A O 1
ATOM 1496 N N . SER A 1 185 ? 15.618 0.967 -16.797 1.00 92.00 185 SER A N 1
ATOM 1497 C CA . SER A 1 185 ? 16.319 -0.328 -16.851 1.00 92.00 185 SER A CA 1
ATOM 1498 C C . SER A 1 185 ? 16.307 -1.045 -15.501 1.00 92.00 185 SER A C 1
ATOM 1500 O O . SER A 1 185 ? 15.942 -2.213 -15.419 1.00 92.00 185 SER A O 1
ATOM 1502 N N . ASP A 1 186 ? 16.614 -0.307 -14.437 1.00 91.62 186 ASP A N 1
ATOM 1503 C CA . ASP A 1 186 ? 16.705 -0.832 -13.067 1.00 91.62 186 ASP A CA 1
ATOM 1504 C C . ASP A 1 186 ? 15.366 -0.814 -12.310 1.00 91.62 186 ASP A C 1
ATOM 1506 O O . ASP A 1 186 ? 15.316 -1.092 -11.117 1.00 91.62 186 ASP A O 1
ATOM 1510 N N . GLY A 1 187 ? 14.264 -0.474 -12.990 1.00 87.69 187 GLY A N 1
ATOM 1511 C CA . GLY A 1 187 ? 12.938 -0.316 -12.383 1.00 87.69 187 GLY A CA 1
ATOM 1512 C C . GLY A 1 187 ? 12.109 -1.597 -12.296 1.00 87.69 187 GLY A C 1
ATOM 1513 O O . GLY A 1 187 ? 10.890 -1.517 -12.137 1.00 87.69 187 GLY A O 1
ATOM 1514 N N . GLY A 1 188 ? 12.736 -2.763 -12.467 1.00 91.31 188 GLY A N 1
ATOM 1515 C CA . GLY A 1 188 ? 12.083 -4.071 -12.496 1.00 91.31 188 GLY A CA 1
ATOM 1516 C C . GLY A 1 188 ? 11.212 -4.322 -13.735 1.00 91.31 188 GLY A C 1
ATOM 1517 O O . GLY A 1 188 ? 11.152 -3.523 -14.673 1.00 91.31 188 GLY A O 1
ATOM 1518 N N . GLY A 1 189 ? 10.526 -5.468 -13.741 1.00 89.25 189 GLY A N 1
ATOM 1519 C CA . GLY A 1 189 ? 9.645 -5.869 -14.841 1.00 89.25 189 GLY A CA 1
ATOM 1520 C C . GLY A 1 189 ? 8.479 -4.900 -15.060 1.00 89.25 189 GLY A C 1
ATOM 1521 O O . GLY A 1 189 ? 8.046 -4.208 -14.138 1.00 89.25 189 GLY A O 1
ATOM 1522 N N . VAL A 1 190 ? 7.953 -4.866 -16.285 1.00 91.19 190 VAL A N 1
ATOM 1523 C CA . VAL A 1 190 ? 6.816 -4.015 -16.668 1.00 91.19 190 VAL A CA 1
ATOM 1524 C C . VAL A 1 190 ? 5.575 -4.876 -16.840 1.00 91.19 190 VAL A C 1
ATOM 1526 O O . VAL A 1 190 ? 5.601 -5.852 -17.583 1.00 91.19 190 VAL A O 1
ATOM 1529 N N . GLY A 1 191 ? 4.478 -4.513 -16.174 1.00 85.44 191 GLY A N 1
ATOM 1530 C CA . GLY A 1 191 ? 3.232 -5.274 -16.264 1.00 85.44 191 GLY A CA 1
ATOM 1531 C C . GLY A 1 191 ? 2.512 -5.123 -17.604 1.00 85.44 191 GLY A C 1
ATOM 1532 O O . GLY A 1 191 ? 2.003 -6.102 -18.140 1.00 85.44 191 GLY A O 1
ATOM 1533 N N . CYS A 1 192 ? 2.439 -3.904 -18.143 1.00 91.25 192 CYS A N 1
ATOM 1534 C CA . CYS A 1 192 ? 1.796 -3.640 -19.426 1.00 91.25 192 CYS A CA 1
ATOM 1535 C C . CYS A 1 192 ? 2.369 -2.394 -20.090 1.00 91.25 192 CYS A C 1
ATOM 1537 O O . CYS A 1 192 ? 2.580 -1.363 -19.451 1.00 91.25 192 CYS A O 1
ATOM 1539 N N . ILE A 1 193 ? 2.579 -2.496 -21.398 1.00 92.12 193 ILE A N 1
ATOM 1540 C CA . ILE A 1 193 ? 2.961 -1.394 -22.273 1.00 92.12 193 ILE A CA 1
ATOM 1541 C C . ILE A 1 193 ? 1.970 -1.329 -23.423 1.00 92.12 193 ILE A C 1
ATOM 1543 O O . ILE A 1 193 ? 1.540 -2.352 -23.956 1.00 92.12 193 ILE A O 1
ATOM 1547 N N . ARG A 1 194 ? 1.611 -0.111 -23.820 1.00 89.88 194 ARG A N 1
ATOM 1548 C CA . ARG A 1 194 ? 0.862 0.118 -25.052 1.00 89.88 194 ARG A CA 1
ATOM 1549 C C . ARG A 1 194 ? 1.848 0.594 -26.105 1.00 89.88 194 ARG A C 1
ATOM 1551 O O . ARG A 1 194 ? 2.442 1.655 -25.943 1.00 89.88 194 ARG A O 1
ATOM 1558 N N . ILE A 1 195 ? 2.024 -0.202 -27.153 1.00 90.50 195 ILE A N 1
ATOM 1559 C CA . ILE A 1 195 ? 2.995 0.060 -28.217 1.00 90.50 195 ILE A CA 1
ATOM 1560 C C . ILE A 1 195 ? 2.322 0.048 -29.585 1.00 90.50 195 ILE A C 1
ATOM 1562 O O . ILE A 1 195 ? 1.280 -0.577 -29.770 1.00 90.50 195 ILE A O 1
ATOM 1566 N N . HIS A 1 196 ? 2.954 0.723 -30.539 1.00 92.81 196 HIS A N 1
ATOM 1567 C CA . HIS A 1 196 ? 2.645 0.610 -31.956 1.00 92.81 196 HIS A CA 1
ATOM 1568 C C . HIS A 1 196 ? 3.767 -0.180 -32.634 1.00 92.81 196 HIS A C 1
ATOM 1570 O O . HIS A 1 196 ? 4.944 0.151 -32.474 1.00 92.81 196 HIS A O 1
ATOM 1576 N N . ILE A 1 197 ? 3.421 -1.227 -33.382 1.00 93.81 197 ILE A N 1
ATOM 1577 C CA . ILE A 1 197 ? 4.415 -2.031 -34.097 1.00 93.81 197 ILE A CA 1
ATOM 1578 C C . ILE A 1 197 ? 4.875 -1.233 -35.314 1.00 93.81 197 ILE A C 1
ATOM 1580 O O . ILE A 1 197 ? 4.131 -1.063 -36.273 1.00 93.81 197 ILE A O 1
ATOM 1584 N N . PHE A 1 198 ? 6.106 -0.726 -35.267 1.00 94.12 198 PHE A N 1
ATOM 1585 C CA . PHE A 1 198 ? 6.694 -0.010 -36.399 1.00 94.12 198 PHE A CA 1
ATOM 1586 C C . PHE A 1 198 ? 7.339 -0.960 -37.415 1.00 94.12 198 PHE A C 1
ATOM 1588 O O . PHE A 1 198 ? 7.271 -0.732 -38.618 1.00 94.12 198 PHE A O 1
ATOM 1595 N N . ARG A 1 199 ? 7.975 -2.037 -36.938 1.00 95.81 199 ARG A N 1
ATOM 1596 C CA . ARG A 1 199 ? 8.671 -3.000 -37.795 1.00 95.81 199 ARG A CA 1
ATOM 1597 C C . ARG A 1 199 ? 8.655 -4.394 -37.186 1.00 95.81 199 ARG A C 1
ATOM 1599 O O . ARG A 1 199 ? 8.895 -4.545 -35.990 1.00 95.81 199 ARG A O 1
ATOM 1606 N N . VAL A 1 200 ? 8.430 -5.399 -38.027 1.00 95.31 200 VAL A N 1
ATOM 1607 C CA . VAL A 1 200 ? 8.565 -6.818 -37.681 1.00 95.31 200 VAL A CA 1
ATOM 1608 C C . VAL A 1 200 ? 9.838 -7.344 -38.342 1.00 95.31 200 VAL A C 1
ATOM 1610 O O . VAL A 1 200 ? 10.039 -7.153 -39.540 1.00 95.31 200 VAL A O 1
ATOM 1613 N N . TYR A 1 201 ? 10.726 -7.956 -37.559 1.00 92.31 201 TYR A N 1
ATOM 1614 C CA . TYR A 1 201 ? 11.982 -8.534 -38.044 1.00 92.31 201 TYR A CA 1
ATOM 1615 C C . TYR A 1 201 ? 11.851 -10.055 -38.217 1.00 92.31 201 TYR A C 1
ATOM 1617 O O . TYR A 1 201 ? 11.067 -10.673 -37.496 1.00 92.31 201 TYR A O 1
ATOM 1625 N N . PRO A 1 202 ? 12.619 -10.677 -39.135 1.00 92.81 202 PRO A N 1
ATOM 1626 C CA . PRO A 1 202 ? 12.618 -12.128 -39.291 1.00 92.81 202 PRO A CA 1
ATOM 1627 C C . PRO A 1 202 ? 13.151 -12.823 -38.033 1.00 92.81 202 PRO A C 1
ATOM 1629 O O . PRO A 1 202 ? 13.977 -12.267 -37.301 1.00 92.81 202 PRO A O 1
ATOM 1632 N N . ILE A 1 203 ? 12.698 -14.060 -37.820 1.00 90.06 203 ILE A N 1
ATOM 1633 C CA . ILE A 1 203 ? 13.116 -14.912 -36.702 1.00 90.06 203 ILE A CA 1
ATOM 1634 C C . ILE A 1 203 ? 14.638 -15.110 -36.743 1.00 90.06 203 ILE A C 1
ATOM 1636 O O . ILE A 1 203 ? 15.232 -15.299 -37.806 1.00 90.06 203 ILE A O 1
ATOM 1640 N N . ARG A 1 204 ? 15.278 -15.055 -35.572 1.00 86.50 204 ARG A N 1
ATOM 1641 C CA . ARG A 1 204 ? 16.720 -15.264 -35.394 1.00 86.50 204 ARG A CA 1
ATOM 1642 C C . ARG A 1 204 ? 16.959 -16.308 -34.311 1.00 86.50 204 ARG A C 1
ATOM 1644 O O . ARG A 1 204 ? 16.251 -16.316 -33.308 1.00 86.50 204 ARG A O 1
ATOM 1651 N N . TYR A 1 205 ? 17.978 -17.141 -34.501 1.00 84.31 205 TYR A N 1
ATOM 1652 C CA . TYR A 1 205 ? 18.389 -18.151 -33.529 1.00 84.31 205 TYR A CA 1
ATOM 1653 C C . TYR A 1 205 ? 19.648 -17.684 -32.799 1.00 84.31 205 TYR A C 1
ATOM 1655 O O . TYR A 1 205 ? 20.591 -17.195 -33.428 1.00 84.31 205 TYR A O 1
ATOM 1663 N N . LEU A 1 206 ? 19.633 -17.811 -31.472 1.00 83.56 206 LEU A N 1
ATOM 1664 C CA . LEU A 1 206 ? 20.743 -17.467 -30.593 1.00 83.56 206 LEU A CA 1
ATOM 1665 C C . LEU A 1 206 ? 21.318 -18.751 -29.998 1.00 83.56 206 LEU A C 1
ATOM 1667 O O . LEU A 1 206 ? 20.629 -19.426 -29.235 1.00 83.56 206 LEU A O 1
ATOM 1671 N N . GLU A 1 207 ? 22.563 -19.075 -30.328 1.00 84.31 207 GLU A N 1
ATOM 1672 C CA . GLU A 1 207 ? 23.274 -20.186 -29.696 1.00 84.31 207 GLU A CA 1
ATOM 1673 C C . GLU A 1 207 ? 24.081 -19.664 -28.504 1.00 84.31 207 GLU A C 1
ATOM 1675 O O . GLU A 1 207 ? 24.904 -18.752 -28.643 1.00 84.31 207 GLU A O 1
ATOM 1680 N N . LYS A 1 208 ? 23.818 -20.224 -27.318 1.00 79.69 208 LYS A N 1
ATOM 1681 C CA . LYS A 1 208 ? 24.654 -20.019 -26.134 1.00 79.69 208 LYS A CA 1
ATOM 1682 C C . LYS A 1 208 ? 25.773 -21.056 -26.178 1.00 79.69 208 LYS A C 1
ATOM 1684 O O . LYS A 1 208 ? 25.542 -22.209 -25.836 1.00 79.69 208 LYS A O 1
ATOM 1689 N N . CYS A 1 209 ? 26.963 -20.659 -26.616 1.00 76.31 209 CYS A N 1
ATOM 1690 C CA . CYS A 1 209 ? 28.136 -21.525 -26.537 1.00 76.31 209 CYS A CA 1
ATOM 1691 C C . CYS A 1 209 ? 28.570 -21.663 -25.073 1.00 76.31 209 CYS A C 1
ATOM 1693 O O . CYS A 1 209 ? 28.802 -20.656 -24.398 1.00 76.31 209 CYS A O 1
ATOM 1695 N N . GLU A 1 210 ? 28.704 -22.893 -24.584 1.00 73.38 210 GLU A N 1
ATOM 1696 C CA . GLU A 1 210 ? 29.338 -23.130 -23.293 1.00 73.38 210 GLU A CA 1
ATOM 1697 C C . GLU A 1 210 ? 30.858 -22.959 -23.432 1.00 73.38 210 GLU A C 1
ATOM 1699 O O . GLU A 1 210 ? 31.500 -23.573 -24.279 1.00 73.38 210 GLU A O 1
ATOM 1704 N N . MET A 1 211 ? 31.405 -22.107 -22.564 1.00 54.38 211 MET A N 1
ATOM 1705 C CA . MET A 1 211 ? 32.827 -21.847 -22.309 1.00 54.38 211 MET A CA 1
ATOM 1706 C C . MET A 1 211 ? 33.556 -20.836 -23.220 1.00 54.38 211 MET A C 1
ATOM 1708 O O . MET A 1 211 ? 33.941 -21.087 -24.359 1.00 54.38 211 MET A O 1
ATOM 1712 N N . GLY A 1 212 ? 33.862 -19.678 -22.623 1.00 54.50 212 GLY A N 1
ATOM 1713 C CA . GLY A 1 212 ? 35.097 -18.926 -22.883 1.00 54.50 212 GLY A CA 1
ATOM 1714 C C . GLY A 1 212 ? 35.090 -17.870 -23.990 1.00 54.50 212 GLY A C 1
ATOM 1715 O O . GLY A 1 212 ? 35.994 -17.039 -24.017 1.00 54.50 212 GLY A O 1
ATOM 1716 N N . LYS A 1 213 ? 34.087 -17.829 -24.873 1.00 52.22 213 LYS A N 1
ATOM 1717 C CA . LYS A 1 213 ? 33.926 -16.733 -25.844 1.00 52.22 213 LYS A CA 1
ATOM 1718 C C . LYS A 1 213 ? 32.589 -16.043 -25.622 1.00 52.22 213 LYS A C 1
ATOM 1720 O O . LYS A 1 213 ? 31.551 -16.526 -26.060 1.00 52.22 213 LYS A O 1
ATOM 1725 N N . SER A 1 214 ? 32.634 -14.911 -24.924 1.00 47.44 214 SER A N 1
ATOM 1726 C CA . SER A 1 214 ? 31.516 -13.996 -24.680 1.00 47.44 214 SER A CA 1
ATOM 1727 C C . SER A 1 214 ? 30.988 -13.419 -25.996 1.00 47.44 214 SER A C 1
ATOM 1729 O O . SER A 1 214 ? 31.285 -12.290 -26.371 1.00 47.44 214 SER A O 1
ATOM 1731 N N . GLY A 1 215 ? 30.235 -14.220 -26.737 1.00 52.44 215 GLY A N 1
ATOM 1732 C CA . GLY A 1 215 ? 29.671 -13.840 -28.017 1.00 52.44 215 GLY A CA 1
ATOM 1733 C C . GLY A 1 215 ? 28.475 -14.717 -28.319 1.00 52.44 215 GLY A C 1
ATOM 1734 O O . GLY A 1 215 ? 28.618 -15.803 -28.866 1.00 52.44 215 GLY A O 1
ATOM 1735 N N . ASN A 1 216 ? 27.290 -14.226 -27.971 1.00 54.12 216 ASN A N 1
ATOM 1736 C CA . ASN A 1 216 ? 26.034 -14.760 -28.478 1.00 54.12 216 ASN A CA 1
ATOM 1737 C C . ASN A 1 216 ? 26.105 -14.817 -30.019 1.00 54.12 216 ASN A C 1
ATOM 1739 O O . ASN A 1 216 ? 26.114 -13.768 -30.670 1.00 54.12 216 ASN A O 1
ATOM 1743 N N . ARG A 1 217 ? 26.179 -16.015 -30.615 1.00 61.84 217 ARG A N 1
ATOM 1744 C CA . ARG A 1 217 ? 26.268 -16.161 -32.075 1.00 61.84 217 ARG A CA 1
ATOM 1745 C C . ARG A 1 217 ? 24.864 -16.174 -32.672 1.00 61.84 217 ARG A C 1
ATOM 1747 O O . ARG A 1 217 ? 24.036 -17.020 -32.343 1.00 61.84 217 ARG A O 1
ATOM 1754 N N . LEU A 1 218 ? 24.602 -15.221 -33.563 1.00 60.22 218 LEU A N 1
ATOM 1755 C CA . LEU A 1 218 ? 23.398 -15.195 -34.390 1.00 60.22 218 LEU A CA 1
ATOM 1756 C C . LEU A 1 218 ? 23.553 -16.206 -35.528 1.00 60.22 218 LEU A C 1
ATOM 1758 O O . LEU A 1 218 ? 24.364 -16.001 -36.432 1.00 60.22 218 LEU A O 1
ATOM 1762 N N . ILE A 1 219 ? 22.769 -17.280 -35.495 1.00 66.62 219 ILE A N 1
ATOM 1763 C CA . ILE A 1 219 ? 22.735 -18.271 -36.572 1.00 66.62 219 ILE A CA 1
ATOM 1764 C C . ILE A 1 219 ? 21.641 -17.861 -37.562 1.00 66.62 219 ILE A C 1
ATOM 1766 O O . ILE A 1 219 ? 20.470 -17.725 -37.199 1.00 66.62 219 ILE A O 1
ATOM 1770 N N . ARG A 1 220 ? 22.016 -17.665 -38.830 1.00 58.38 220 ARG A N 1
ATOM 1771 C CA . ARG A 1 220 ? 21.058 -17.657 -39.942 1.00 58.38 220 ARG A CA 1
ATOM 1772 C C . ARG A 1 220 ? 20.859 -19.110 -40.361 1.00 58.38 220 ARG A C 1
ATOM 1774 O O . ARG A 1 220 ? 21.793 -19.715 -40.876 1.00 58.38 220 ARG A O 1
ATOM 1781 N N . LYS A 1 221 ? 19.672 -19.676 -40.128 1.00 54.59 221 LYS A N 1
ATOM 1782 C CA . L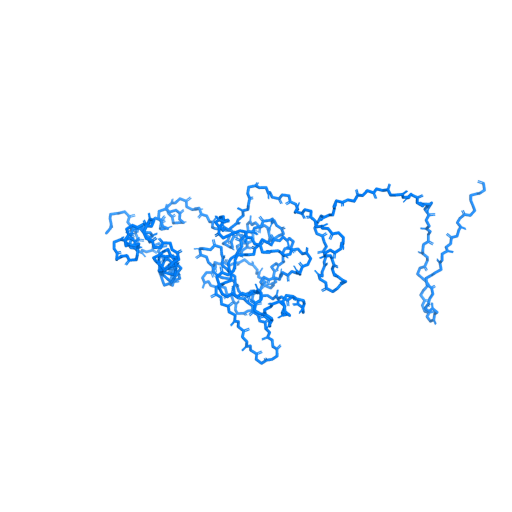YS A 1 221 ? 19.273 -20.882 -40.858 1.00 54.59 221 LYS A CA 1
ATOM 1783 C C . LYS A 1 221 ? 19.039 -20.450 -42.303 1.00 54.59 221 LYS A C 1
ATOM 1785 O O . LYS A 1 221 ? 18.088 -19.719 -42.565 1.00 54.59 221 LYS A O 1
ATOM 1790 N N . ASN A 1 222 ? 19.929 -20.845 -43.207 1.00 49.62 222 ASN A N 1
ATOM 1791 C CA . ASN A 1 222 ? 19.556 -20.946 -44.609 1.00 49.62 222 ASN A CA 1
ATOM 1792 C C . ASN A 1 222 ? 18.536 -22.088 -44.656 1.00 49.62 222 ASN A C 1
ATOM 1794 O O . ASN A 1 222 ? 18.881 -23.214 -44.304 1.00 49.62 222 ASN A O 1
ATOM 1798 N N . CYS A 1 223 ? 17.272 -21.782 -44.944 1.00 45.16 223 CYS A N 1
ATOM 1799 C CA . CYS A 1 223 ? 16.355 -22.830 -45.370 1.00 45.16 223 CYS A CA 1
ATOM 1800 C C . CYS A 1 223 ? 16.835 -23.285 -46.751 1.00 45.16 223 CYS A C 1
ATOM 1802 O O . CYS A 1 223 ? 17.001 -22.437 -47.629 1.00 45.16 223 CYS A O 1
ATOM 1804 N N . GLU A 1 224 ? 17.125 -24.578 -46.881 1.00 37.19 224 GLU A N 1
ATOM 1805 C CA . GLU A 1 224 ? 17.149 -25.269 -48.175 1.00 37.19 224 GLU A CA 1
ATOM 1806 C C . GLU A 1 224 ? 15.756 -25.243 -48.816 1.00 37.19 224 GLU A C 1
ATOM 1808 O O . GLU A 1 224 ? 14.757 -25.268 -48.052 1.00 37.19 224 GLU A O 1
#

Radius of gyration: 22.65 Å; Cα contacts (8 Å, |Δi|>4): 357; chains: 1; bounding box: 60×48×71 Å

pLDDT: mean 90.53, std 10.98, range [37.19, 98.25]